Protein AF-A0ABD3MQJ1-F1 (afdb_monomer)

Mean predicted aligned error: 20.51 Å

Radius of gyration: 54.31 Å; Cα contacts (8 Å, |Δi|>4): 111; chains: 1; bounding box: 108×86×147 Å

InterPro domains:
  IPR007258 Vps52 [PTHR14190] (103-342)
  IPR048319 Vps52, coiled-coil domain [PF04129] (156-337)

Solvent-accessible surface area (backbone atoms only — not comparable to full-atom values): 21765 Å² total; per-residue (Å²): 135,89,81,82,90,78,86,91,86,87,82,88,83,86,84,78,92,78,86,84,78,92,82,86,85,88,86,85,88,85,90,80,90,82,91,82,91,79,91,87,82,93,78,85,82,83,79,87,80,79,88,77,85,79,74,80,79,89,77,88,74,92,76,80,94,73,78,90,80,80,83,78,83,76,80,84,76,85,85,76,88,78,76,82,74,80,80,80,78,84,80,57,75,66,62,51,53,52,50,50,53,52,52,50,53,57,61,64,63,39,70,72,52,52,55,37,56,72,67,71,76,59,55,67,68,61,50,52,53,47,52,54,48,50,49,56,46,50,51,52,49,51,52,49,50,51,62,66,46,45,61,62,57,47,52,52,46,55,53,49,52,52,51,50,53,52,52,50,54,52,49,53,52,50,52,48,51,50,51,50,53,51,49,52,53,48,51,51,49,51,50,51,53,50,52,50,52,51,50,53,52,49,50,55,50,48,55,51,48,51,20,50,47,58,44,47,65,50,67,57,77,55,69,66,52,54,44,38,58,75,72,48,69,96,46,73,68,39,54,53,45,50,51,55,49,49,54,34,47,53,54,45,65,38,48,79,84,67,79,77,58,93,78,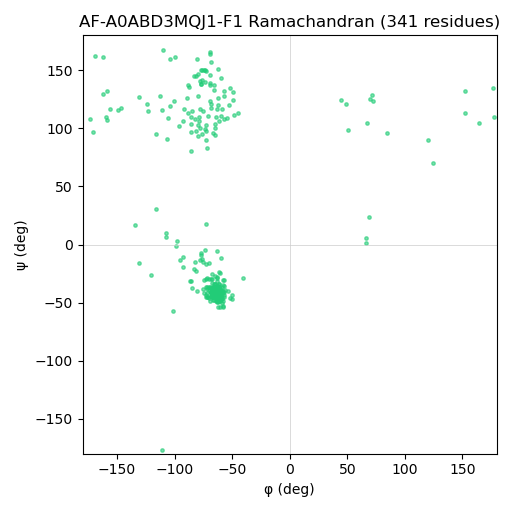70,88,56,86,84,70,62,51,51,72,82,52,47,42,45,79,38,72,69,32,52,55,41,49,59,54,50,51,53,51,49,54,46,39,48,54,50,53,51,53,49,54,53,51,53,55,54,51,71,71,42,86,93,57,68,61,70,59,49,46,57,70,62,46,64,70,43,48,66,58,54,57,47,46,71,74,68,52,84,131

Structure (mmCIF, N/CA/C/O backbone):
data_AF-A0ABD3MQJ1-F1
#
_entry.id   AF-A0ABD3MQJ1-F1
#
loop_
_atom_site.group_PDB
_atom_site.id
_atom_site.type_symbol
_atom_site.label_atom_id
_atom_site.label_alt_id
_atom_site.label_comp_id
_atom_site.label_asym_id
_atom_site.label_entity_id
_atom_site.label_seq_id
_atom_site.pdbx_PDB_ins_code
_atom_site.Cartn_x
_atom_site.Cartn_y
_atom_site.Cartn_z
_atom_site.occupancy
_atom_site.B_iso_or_equiv
_atom_site.auth_seq_id
_atom_site.auth_comp_id
_atom_site.auth_asym_id
_atom_site.auth_atom_id
_atom_site.pdbx_PDB_model_num
ATOM 1 N N . MET A 1 1 ? 41.905 42.730 24.636 1.00 34.00 1 MET A N 1
ATOM 2 C CA . MET A 1 1 ? 42.369 41.335 24.819 1.00 34.00 1 MET A CA 1
ATOM 3 C C . MET A 1 1 ? 41.108 40.474 24.871 1.00 34.00 1 MET A C 1
ATOM 5 O O . MET A 1 1 ? 40.375 40.620 25.832 1.00 34.00 1 MET A O 1
ATOM 9 N N . VAL A 1 2 ? 40.618 39.956 23.732 1.00 31.55 2 VAL A N 1
ATOM 10 C CA . VAL A 1 2 ? 40.968 38.640 23.121 1.00 31.55 2 VAL A CA 1
ATOM 11 C C . VAL A 1 2 ? 40.348 37.505 23.973 1.00 31.55 2 VAL A C 1
ATOM 13 O O . VAL A 1 2 ? 40.637 37.468 25.156 1.00 31.55 2 VAL A O 1
ATOM 16 N N . ASN A 1 3 ? 39.508 36.568 23.510 1.00 28.14 3 ASN A N 1
ATOM 17 C CA . ASN A 1 3 ? 39.112 36.156 22.161 1.00 28.14 3 ASN A CA 1
ATOM 18 C C . ASN A 1 3 ? 37.804 35.336 22.172 1.00 28.14 3 ASN A C 1
ATOM 20 O O . ASN A 1 3 ? 37.451 34.733 23.185 1.00 28.14 3 ASN A O 1
ATOM 24 N N . LEU A 1 4 ? 37.178 35.262 20.995 1.00 30.22 4 LEU A N 1
ATOM 25 C CA . LEU A 1 4 ? 36.272 34.200 20.556 1.00 30.22 4 LEU A CA 1
ATOM 26 C C . LEU A 1 4 ? 37.029 32.870 20.308 1.00 30.22 4 LEU A C 1
ATOM 28 O O . LEU A 1 4 ? 38.234 32.876 20.078 1.00 30.22 4 LEU A O 1
ATOM 32 N N . GLU A 1 5 ? 36.252 31.780 20.239 1.00 29.89 5 GLU A N 1
ATOM 33 C CA . GLU A 1 5 ? 36.506 30.506 19.532 1.00 29.89 5 GLU A CA 1
ATOM 34 C C . GLU A 1 5 ? 37.590 29.526 20.016 1.00 29.89 5 GLU A C 1
ATOM 36 O O . GLU A 1 5 ? 38.779 29.825 20.061 1.00 29.89 5 GLU A O 1
ATOM 41 N N . SER A 1 6 ? 37.157 28.276 20.252 1.00 31.89 6 SER A N 1
ATOM 42 C CA . SER A 1 6 ? 37.665 27.005 19.669 1.00 31.89 6 SER A CA 1
ATOM 43 C C . SER A 1 6 ? 37.119 25.845 20.529 1.00 31.89 6 SER A C 1
ATOM 45 O O . SER A 1 6 ? 37.445 25.719 21.702 1.00 31.89 6 SER A O 1
ATOM 47 N N . VAL A 1 7 ? 36.114 25.055 20.122 1.00 33.62 7 VAL A N 1
ATOM 48 C CA . VAL A 1 7 ? 36.054 24.109 18.987 1.00 33.62 7 VAL A CA 1
ATOM 49 C C . VAL A 1 7 ? 37.324 23.251 18.910 1.00 33.62 7 VAL A C 1
ATOM 51 O O . VAL A 1 7 ? 38.421 23.777 18.812 1.00 33.62 7 VAL A O 1
ATOM 54 N N . PHE A 1 8 ? 37.138 21.924 18.916 1.00 31.08 8 PHE A N 1
ATOM 55 C CA . PHE A 1 8 ? 38.132 20.835 18.904 1.00 31.08 8 PHE A CA 1
ATOM 56 C C . PHE A 1 8 ? 38.732 20.407 20.252 1.00 31.08 8 PHE A C 1
ATOM 58 O O . PHE A 1 8 ? 39.789 20.867 20.664 1.00 31.08 8 PHE A O 1
ATOM 65 N N . ARG A 1 9 ? 38.142 19.357 20.843 1.00 33.19 9 ARG A N 1
ATOM 66 C CA . ARG A 1 9 ? 38.825 18.080 21.157 1.00 33.19 9 ARG A CA 1
ATOM 67 C C . ARG A 1 9 ? 37.854 17.140 21.876 1.00 33.19 9 ARG A C 1
ATOM 69 O O . ARG A 1 9 ? 37.576 17.334 23.051 1.00 33.19 9 ARG A O 1
ATOM 76 N N . ARG A 1 10 ? 37.429 16.067 21.204 1.00 30.19 10 ARG A N 1
ATOM 77 C CA . ARG A 1 10 ? 37.566 14.684 21.707 1.00 30.19 10 ARG A CA 1
ATOM 78 C C . ARG A 1 10 ? 37.122 13.695 20.631 1.00 30.19 10 ARG A C 1
ATOM 80 O O . ARG A 1 10 ? 35.960 13.574 20.271 1.00 30.19 10 ARG A O 1
ATOM 87 N N . LYS A 1 11 ? 38.139 13.036 20.090 1.00 32.16 11 LYS A N 1
ATOM 88 C CA . LYS A 1 11 ? 38.110 11.939 19.132 1.00 32.16 11 LYS A CA 1
ATOM 89 C C . LYS A 1 11 ? 37.990 10.641 19.945 1.00 32.16 11 LYS A C 1
ATOM 91 O O . LYS A 1 11 ? 38.736 10.506 20.906 1.00 32.16 11 LYS A O 1
ATOM 96 N N . LYS A 1 12 ? 37.102 9.738 19.504 1.00 36.78 12 LYS A N 1
ATOM 97 C CA . LYS A 1 12 ? 37.062 8.269 19.703 1.00 36.78 12 LYS A CA 1
ATOM 98 C C . LYS A 1 12 ? 37.243 7.708 21.125 1.00 36.78 12 LYS A C 1
ATOM 100 O O . LYS A 1 12 ? 38.338 7.788 21.651 1.00 36.78 12 LYS A O 1
ATOM 105 N N . ILE A 1 13 ? 36.241 6.960 21.603 1.00 31.25 13 ILE A N 1
ATOM 106 C CA . ILE A 1 13 ? 36.356 5.595 22.170 1.00 31.25 13 ILE A CA 1
ATOM 107 C C . ILE A 1 13 ? 34.965 4.935 22.020 1.00 31.25 13 ILE A C 1
ATOM 109 O O . ILE A 1 13 ? 33.992 5.424 22.585 1.00 31.25 13 ILE A O 1
ATOM 113 N N . LEU A 1 14 ? 34.866 3.858 21.229 1.00 37.97 14 LEU A N 1
ATOM 114 C CA . LEU A 1 14 ? 33.766 2.884 21.318 1.00 37.97 14 LEU A CA 1
ATOM 115 C C . LEU A 1 14 ? 34.068 1.909 22.471 1.00 37.97 14 LEU A C 1
ATOM 117 O O . LEU A 1 14 ? 35.226 1.504 22.592 1.00 37.97 14 LEU A O 1
ATOM 121 N N . PRO A 1 15 ? 33.057 1.433 23.217 1.00 42.09 15 PRO A N 1
ATOM 122 C CA . PRO A 1 15 ? 33.123 0.164 23.933 1.00 42.09 15 PRO A CA 1
ATOM 123 C C . PRO A 1 15 ? 32.200 -0.911 23.309 1.00 42.09 15 PRO A C 1
ATOM 125 O O . PRO A 1 15 ? 31.415 -0.608 22.408 1.00 42.09 15 PRO A O 1
ATOM 128 N N . PRO A 1 16 ? 32.369 -2.186 23.708 1.00 39.09 16 PRO A N 1
ATOM 129 C CA . PRO A 1 16 ? 32.319 -3.322 22.794 1.00 39.09 16 PRO A CA 1
ATOM 130 C C . PRO A 1 16 ? 30.983 -4.074 22.790 1.00 39.09 16 PRO A C 1
ATOM 132 O O . PRO A 1 16 ? 30.200 -4.011 23.733 1.00 39.09 16 PRO A O 1
ATOM 135 N N . CYS A 1 17 ? 30.779 -4.837 21.712 1.00 31.06 17 CYS A N 1
ATOM 136 C CA . CYS A 1 17 ? 29.729 -5.842 21.576 1.00 31.06 17 CYS A CA 1
ATOM 137 C C . CYS A 1 17 ? 29.769 -6.827 22.750 1.00 31.06 17 CYS A C 1
ATOM 139 O O . CYS A 1 17 ? 30.763 -7.529 22.941 1.00 31.06 17 CYS A O 1
ATOM 141 N N . THR A 1 18 ? 28.675 -6.907 23.501 1.00 35.31 18 THR A N 1
ATOM 142 C CA . THR A 1 18 ? 28.435 -7.983 24.456 1.00 35.31 18 THR A CA 1
ATOM 143 C C . THR A 1 18 ? 27.718 -9.137 23.763 1.00 35.31 18 THR A C 1
ATOM 145 O O . THR A 1 18 ? 26.683 -8.989 23.118 1.00 35.31 18 THR A O 1
ATOM 148 N N . SER A 1 19 ? 28.340 -10.301 23.903 1.00 33.38 19 SER A N 1
ATOM 149 C CA . SER A 1 19 ? 27.843 -11.636 23.604 1.00 33.38 19 SER A CA 1
ATOM 150 C C . SER A 1 19 ? 26.463 -11.888 24.209 1.00 33.38 19 SER A C 1
ATOM 152 O O . SER A 1 19 ? 26.280 -11.685 25.412 1.00 33.38 19 SER A O 1
ATOM 154 N N . TRP A 1 20 ? 25.530 -12.409 23.412 1.00 27.31 20 TRP A N 1
ATOM 155 C CA . TRP A 1 20 ? 24.313 -13.026 23.930 1.00 27.31 20 TRP A CA 1
ATOM 156 C C . TRP A 1 20 ? 24.431 -14.544 23.927 1.00 27.31 20 TRP A C 1
ATOM 158 O O . TRP A 1 20 ? 24.740 -15.187 22.925 1.00 27.31 20 TRP A O 1
ATOM 168 N N . SER A 1 21 ? 24.240 -15.062 25.131 1.00 31.50 21 SER A N 1
ATOM 169 C CA . SER A 1 21 ? 24.381 -16.436 25.564 1.00 31.50 21 SER A CA 1
ATOM 170 C C . SER A 1 21 ? 23.202 -17.286 25.104 1.00 31.50 21 SER A C 1
ATOM 172 O O . SER A 1 21 ? 22.048 -16.869 25.154 1.00 31.50 21 SER A O 1
ATOM 174 N N . VAL A 1 22 ? 23.517 -18.516 24.713 1.00 34.81 22 VAL A N 1
ATOM 175 C CA . VAL A 1 22 ? 22.576 -19.596 24.416 1.00 34.81 22 VAL A CA 1
ATOM 176 C C . VAL A 1 22 ? 21.791 -19.963 25.680 1.00 34.81 22 VAL A C 1
ATOM 178 O O . VAL A 1 22 ? 22.371 -20.440 26.654 1.00 34.81 22 VAL A O 1
ATOM 181 N N . GLY A 1 23 ? 20.472 -19.766 25.648 1.00 29.73 23 GLY A N 1
ATOM 182 C CA . GLY A 1 23 ? 19.516 -20.258 26.639 1.00 29.73 23 GLY A CA 1
ATOM 183 C C . GLY A 1 23 ? 18.641 -21.342 26.018 1.00 29.73 23 GLY A C 1
ATOM 184 O O . GLY A 1 23 ? 17.912 -21.094 25.065 1.00 29.73 23 GLY A O 1
ATOM 185 N N . ARG A 1 24 ? 18.770 -22.559 26.541 1.00 30.45 24 ARG A N 1
ATOM 186 C CA . ARG A 1 24 ? 18.119 -23.795 26.107 1.00 30.45 24 ARG A CA 1
ATOM 187 C C . ARG A 1 24 ? 17.001 -24.116 27.100 1.00 30.45 24 ARG A C 1
ATOM 189 O O . ARG A 1 24 ? 17.339 -24.394 28.242 1.00 30.45 24 ARG A O 1
ATOM 196 N N . THR A 1 25 ? 15.741 -24.173 26.668 1.00 32.22 25 THR A N 1
ATOM 197 C CA . THR A 1 25 ? 14.674 -24.959 27.320 1.00 32.22 25 THR A CA 1
ATOM 198 C C . THR A 1 25 ? 13.547 -25.216 26.322 1.00 32.22 25 THR A C 1
ATOM 200 O O . THR A 1 25 ? 12.802 -24.296 26.014 1.00 32.22 25 THR A O 1
ATOM 203 N N . ASP A 1 26 ? 13.401 -26.462 25.877 1.00 29.22 26 ASP A N 1
ATOM 204 C CA . ASP A 1 26 ? 12.114 -27.005 25.449 1.00 29.22 26 ASP A CA 1
ATOM 205 C C . ASP A 1 26 ? 11.930 -28.348 26.143 1.00 29.22 26 ASP A C 1
ATOM 207 O O . ASP A 1 26 ? 12.789 -29.231 26.102 1.00 29.22 26 ASP A O 1
ATOM 211 N N . GLY A 1 27 ? 10.790 -28.476 26.800 1.00 28.83 27 GLY A N 1
ATOM 212 C CA . GLY A 1 27 ? 10.269 -29.723 27.306 1.00 28.83 27 GLY A CA 1
ATOM 213 C C . GLY A 1 27 ? 8.780 -29.532 27.490 1.00 28.83 27 GLY A C 1
ATOM 214 O O . GLY A 1 27 ? 8.390 -28.819 28.399 1.00 28.83 27 GLY A O 1
ATOM 215 N N . TYR A 1 28 ? 7.968 -30.141 26.629 1.00 29.05 28 TYR A N 1
ATOM 216 C CA . TYR A 1 28 ? 6.796 -30.890 27.068 1.00 29.05 28 TYR A CA 1
ATOM 217 C C . TYR A 1 28 ? 6.305 -31.823 25.957 1.00 29.05 28 TYR A C 1
ATOM 219 O O . TYR A 1 28 ? 6.142 -31.466 24.795 1.00 29.05 28 TYR A O 1
ATOM 227 N N . SER A 1 29 ? 6.128 -33.063 26.386 1.00 30.20 29 SER A N 1
ATOM 228 C CA . SER A 1 29 ? 5.651 -34.251 25.699 1.00 30.20 29 SER A CA 1
ATOM 229 C C . SER A 1 29 ? 4.143 -34.235 25.435 1.00 30.20 29 SER A C 1
ATOM 231 O O . SER A 1 29 ? 3.380 -33.783 26.287 1.00 30.20 29 SER A O 1
ATOM 233 N N . GLY A 1 30 ? 3.706 -34.887 24.353 1.00 29.45 30 GLY A N 1
ATOM 234 C CA . GLY A 1 30 ? 2.306 -35.277 24.155 1.00 29.45 30 GLY A CA 1
ATOM 235 C C . GLY A 1 30 ? 2.114 -36.198 22.949 1.00 29.45 30 GLY A C 1
ATOM 236 O O . GLY A 1 30 ? 2.042 -35.740 21.817 1.00 29.45 30 GLY A O 1
ATOM 237 N N . GLN A 1 31 ? 2.067 -37.506 23.210 1.00 29.52 31 GLN A N 1
ATOM 238 C CA . GLN A 1 31 ? 1.887 -38.609 22.256 1.00 29.52 31 GLN A CA 1
ATOM 239 C C . GLN A 1 31 ? 0.448 -38.741 21.723 1.00 29.52 31 GLN A C 1
ATOM 241 O O . GLN A 1 31 ? -0.491 -38.557 22.495 1.00 29.52 31 GLN A O 1
ATOM 246 N N . LYS A 1 32 ? 0.315 -39.249 20.479 1.00 30.28 32 LYS A N 1
ATOM 247 C CA . LYS A 1 32 ? -0.451 -40.454 20.024 1.00 30.28 32 LYS A CA 1
ATOM 248 C C . LYS A 1 32 ? -0.891 -40.282 18.549 1.00 30.28 32 LYS A C 1
ATOM 250 O O . LYS A 1 32 ? -1.543 -39.303 18.229 1.00 30.28 32 LYS A O 1
ATOM 255 N N . SER A 1 33 ? -0.361 -41.093 17.613 1.00 28.91 33 SER A N 1
ATOM 256 C CA . SER A 1 33 ? -0.921 -42.381 17.106 1.00 28.91 33 SER A CA 1
ATOM 257 C C . SER A 1 33 ? -2.168 -42.165 16.224 1.00 28.91 33 SER A C 1
ATOM 259 O O . SER A 1 33 ? -3.101 -41.538 16.695 1.00 28.91 33 SER A O 1
ATOM 261 N N . ASN A 1 34 ? -2.349 -42.677 15.001 1.00 30.36 34 ASN A N 1
ATOM 262 C CA . ASN A 1 34 ? -1.629 -43.628 14.146 1.00 30.36 34 ASN A CA 1
ATOM 263 C C . ASN A 1 34 ? -2.245 -43.576 12.717 1.00 30.36 34 ASN A C 1
ATOM 265 O O . ASN A 1 34 ? -3.398 -43.187 12.566 1.00 30.36 34 ASN A O 1
ATOM 269 N N . ASP A 1 35 ? -1.499 -44.095 11.733 1.00 29.64 35 ASP A N 1
ATOM 270 C CA . ASP A 1 35 ? -1.948 -44.805 10.513 1.00 29.64 35 ASP A CA 1
ATOM 271 C C . ASP A 1 35 ? -2.737 -44.088 9.387 1.00 29.64 35 ASP A C 1
ATOM 273 O O . ASP A 1 35 ? -3.961 -44.018 9.406 1.00 29.64 35 ASP A O 1
ATOM 277 N N . ARG A 1 36 ? -2.062 -43.792 8.260 1.00 32.25 36 ARG A N 1
ATOM 278 C CA . ARG A 1 36 ? -2.104 -44.615 7.020 1.00 32.25 36 ARG A CA 1
ATOM 279 C C . ARG A 1 36 ? -1.296 -43.987 5.875 1.00 32.25 36 ARG A C 1
ATOM 281 O O . ARG A 1 36 ? -1.397 -42.805 5.581 1.00 32.25 36 ARG A O 1
ATOM 288 N N . LYS A 1 37 ? -0.517 -44.844 5.209 1.00 32.44 37 LYS A N 1
ATOM 289 C CA . LYS A 1 37 ? 0.264 -44.594 3.988 1.00 32.44 37 LYS A CA 1
ATOM 290 C C . LYS A 1 37 ? -0.643 -44.399 2.767 1.00 32.44 37 LYS A C 1
ATOM 292 O O . LYS A 1 37 ? -1.489 -45.259 2.553 1.00 32.44 37 LYS A O 1
ATOM 297 N N . THR A 1 38 ? -0.317 -43.433 1.904 1.00 36.97 38 THR A N 1
ATOM 298 C CA . THR A 1 38 ? -0.247 -43.600 0.434 1.00 36.97 38 THR A CA 1
ATOM 299 C C . THR A 1 38 ? 0.638 -42.510 -0.182 1.00 36.97 38 THR A C 1
ATOM 301 O O . THR A 1 38 ? 0.508 -41.337 0.147 1.00 36.97 38 THR A O 1
ATOM 304 N N . ASN A 1 39 ? 1.557 -42.946 -1.047 1.00 32.41 39 ASN A N 1
ATOM 305 C CA . ASN A 1 39 ? 2.530 -42.168 -1.818 1.00 32.41 39 ASN A CA 1
ATOM 306 C C . ASN A 1 39 ? 1.893 -41.177 -2.806 1.00 32.41 39 ASN A C 1
ATOM 308 O O . ASN A 1 39 ? 0.867 -41.514 -3.389 1.00 32.41 39 ASN A O 1
ATOM 312 N N . LEU A 1 40 ? 2.603 -40.074 -3.090 1.00 33.03 40 LEU A N 1
ATOM 313 C CA . LEU A 1 40 ? 3.053 -39.592 -4.420 1.00 33.03 40 LEU A CA 1
ATOM 314 C C . LEU A 1 40 ? 3.194 -38.059 -4.420 1.00 33.03 40 LEU A C 1
ATOM 316 O O . LEU A 1 40 ? 2.271 -37.359 -4.024 1.00 33.03 40 LEU A O 1
ATOM 320 N N . GLY A 1 41 ? 4.326 -37.555 -4.924 1.00 31.81 41 GLY A N 1
ATOM 321 C CA . GLY A 1 41 ? 4.494 -36.145 -5.299 1.00 31.81 41 GLY A CA 1
ATOM 322 C C . GLY A 1 41 ? 5.604 -35.421 -4.546 1.00 31.81 41 GLY A C 1
ATOM 323 O O . GLY A 1 41 ? 5.381 -34.832 -3.495 1.00 31.81 41 GLY A O 1
ATOM 324 N N . SER A 1 42 ? 6.811 -35.472 -5.101 1.00 36.78 42 SER A N 1
ATOM 325 C CA . SER A 1 42 ? 7.932 -34.620 -4.726 1.00 36.78 42 SER A CA 1
ATOM 326 C C . SER A 1 42 ? 7.665 -33.173 -5.145 1.00 36.78 42 SER A C 1
ATOM 328 O O . SER A 1 42 ? 7.633 -32.896 -6.340 1.00 36.78 42 SER A O 1
ATOM 330 N N . GLU A 1 43 ? 7.578 -32.244 -4.198 1.00 33.41 43 GLU A N 1
ATOM 331 C CA . GLU A 1 43 ? 7.874 -30.841 -4.488 1.00 33.41 43 GLU A CA 1
ATOM 332 C C . GLU A 1 43 ? 8.430 -30.168 -3.232 1.00 33.41 43 GLU A C 1
ATOM 334 O O . GLU A 1 43 ? 7.805 -30.137 -2.172 1.00 33.41 43 GLU A O 1
ATOM 339 N N . ALA A 1 44 ? 9.688 -29.743 -3.329 1.00 43.28 44 ALA A N 1
ATOM 340 C CA . ALA A 1 44 ? 10.444 -29.141 -2.245 1.00 43.28 44 ALA A CA 1
ATOM 341 C C . ALA A 1 44 ? 10.010 -27.676 -2.034 1.00 43.28 44 ALA A C 1
ATOM 343 O O . ALA A 1 44 ? 9.863 -26.947 -3.015 1.00 43.28 44 ALA A O 1
ATOM 344 N N . PRO A 1 45 ? 9.851 -27.203 -0.784 1.00 50.28 45 PRO A N 1
ATOM 345 C CA . PRO A 1 45 ? 9.553 -25.801 -0.510 1.00 50.28 45 PRO A CA 1
ATOM 346 C C . PRO A 1 45 ? 10.822 -24.931 -0.634 1.00 50.28 45 PRO A C 1
ATOM 348 O O . PRO A 1 45 ? 11.896 -25.352 -0.191 1.00 50.28 45 PRO A O 1
ATOM 351 N N . PRO A 1 46 ? 10.743 -23.713 -1.203 1.00 51.03 46 PRO A N 1
ATOM 352 C CA . PRO A 1 46 ? 11.898 -22.829 -1.317 1.00 51.03 46 PRO A CA 1
ATOM 353 C C . PRO A 1 46 ? 12.286 -22.220 0.047 1.00 51.03 46 PRO A C 1
ATOM 355 O O . PRO A 1 46 ? 11.420 -21.994 0.897 1.00 51.03 46 PRO A O 1
ATOM 358 N N . PRO A 1 47 ? 13.581 -21.935 0.277 1.00 45.22 47 PRO A N 1
ATOM 359 C CA . PRO A 1 47 ? 14.078 -21.487 1.571 1.00 45.22 47 PRO A CA 1
ATOM 360 C C . PRO A 1 47 ? 13.748 -20.020 1.877 1.00 45.22 47 PRO A C 1
ATOM 362 O O . PRO A 1 47 ? 13.682 -19.160 0.996 1.00 45.22 47 PRO A O 1
ATOM 365 N N . ALA A 1 48 ? 13.611 -19.760 3.178 1.00 37.44 48 ALA A N 1
ATOM 366 C CA . ALA A 1 48 ? 13.448 -18.456 3.802 1.00 37.44 48 ALA A CA 1
ATOM 367 C C . ALA A 1 48 ? 14.497 -17.440 3.315 1.00 37.44 48 ALA A C 1
ATOM 369 O O . ALA A 1 48 ? 15.703 -17.658 3.441 1.00 37.44 48 ALA A O 1
ATOM 370 N N . ARG A 1 49 ? 14.031 -16.301 2.787 1.00 32.91 49 ARG A N 1
ATOM 371 C CA . ARG A 1 49 ? 14.879 -15.136 2.518 1.00 32.91 49 ARG A CA 1
ATOM 372 C C . ARG A 1 49 ? 15.007 -14.308 3.789 1.00 32.91 49 ARG A C 1
ATOM 374 O O . ARG A 1 49 ? 14.038 -13.744 4.278 1.00 32.91 49 ARG A O 1
ATOM 381 N N . SER A 1 50 ? 16.232 -14.252 4.288 1.00 35.72 50 SER A N 1
ATOM 382 C CA . SER A 1 50 ? 16.715 -13.291 5.267 1.00 35.72 50 SER A CA 1
ATOM 383 C C . SER A 1 50 ? 16.517 -11.855 4.775 1.00 35.72 50 SER A C 1
ATOM 385 O O . SER A 1 50 ? 16.978 -11.496 3.688 1.00 35.72 50 SER A O 1
ATOM 387 N N . ASP A 1 51 ? 15.881 -11.044 5.615 1.00 35.22 51 ASP A N 1
ATOM 388 C CA . ASP A 1 51 ? 15.780 -9.594 5.501 1.00 35.22 51 ASP A CA 1
ATOM 389 C C . ASP A 1 51 ? 17.167 -8.936 5.444 1.00 35.22 51 ASP A C 1
ATOM 391 O O . ASP A 1 51 ? 17.869 -8.819 6.448 1.00 35.22 51 ASP A O 1
ATOM 395 N N . LEU A 1 52 ? 17.541 -8.433 4.269 1.00 35.22 52 LEU A N 1
ATOM 396 C CA . LEU A 1 52 ? 18.587 -7.425 4.112 1.00 35.22 52 LEU A CA 1
ATOM 397 C C . LEU A 1 52 ? 17.906 -6.098 3.775 1.00 35.22 52 LEU A C 1
ATOM 399 O O . LEU A 1 52 ? 17.668 -5.762 2.617 1.00 35.22 52 LEU A O 1
ATOM 403 N N . ARG A 1 53 ? 17.583 -5.332 4.823 1.00 36.09 53 ARG A N 1
ATOM 404 C CA . ARG A 1 53 ? 17.278 -3.902 4.706 1.00 36.09 53 ARG A CA 1
ATOM 405 C C . ARG A 1 53 ? 18.546 -3.183 4.252 1.00 36.09 53 ARG A C 1
ATOM 407 O O . ARG A 1 53 ? 19.416 -2.882 5.064 1.00 36.09 53 ARG A O 1
ATOM 414 N N . CYS A 1 54 ? 18.646 -2.868 2.968 1.00 32.44 54 CYS A N 1
ATOM 415 C CA . CYS A 1 54 ? 19.572 -1.845 2.500 1.00 32.44 54 CYS A CA 1
ATOM 416 C C . CYS A 1 54 ? 18.890 -0.476 2.613 1.00 32.44 54 CYS A C 1
ATOM 418 O O . CYS A 1 54 ? 18.135 -0.066 1.735 1.00 32.44 54 CYS A O 1
ATOM 420 N N . CYS A 1 55 ? 19.167 0.242 3.702 1.00 35.84 55 CYS A N 1
ATOM 421 C CA . CYS A 1 55 ? 19.020 1.696 3.731 1.00 35.84 55 CYS A CA 1
ATOM 422 C C . CYS A 1 55 ? 20.048 2.318 2.768 1.00 35.84 55 CYS A C 1
ATOM 424 O O . CYS A 1 55 ? 21.226 1.963 2.863 1.00 35.84 55 CYS A O 1
ATOM 426 N N . PRO A 1 56 ? 19.688 3.267 1.887 1.00 38.84 56 PRO A N 1
ATOM 427 C CA . PRO A 1 56 ? 20.695 4.068 1.205 1.00 38.84 56 PRO A CA 1
ATOM 428 C C . PRO A 1 56 ? 21.309 5.086 2.189 1.00 38.84 56 PRO A C 1
ATOM 430 O O . PRO A 1 56 ? 20.583 5.669 3.003 1.00 38.84 56 PRO A O 1
ATOM 433 N N . PRO A 1 57 ? 22.631 5.337 2.147 1.00 36.94 57 PRO A N 1
ATOM 434 C CA . PRO A 1 57 ? 23.238 6.394 2.943 1.00 36.94 57 PRO A CA 1
ATOM 435 C C . PRO A 1 57 ? 22.804 7.770 2.422 1.00 36.94 57 PRO A C 1
ATOM 437 O O . PRO A 1 57 ? 22.804 8.031 1.219 1.00 36.94 57 PRO A O 1
ATOM 440 N N . LYS A 1 58 ? 22.476 8.680 3.346 1.00 35.44 58 LYS A N 1
ATOM 441 C CA . LYS A 1 58 ? 22.344 10.114 3.063 1.00 35.44 58 LYS A CA 1
ATOM 442 C C . LYS A 1 58 ? 23.717 10.656 2.669 1.00 35.44 58 LYS A C 1
ATOM 444 O O . LYS A 1 58 ? 24.569 10.866 3.529 1.00 35.44 58 LYS A O 1
ATOM 449 N N . VAL A 1 59 ? 23.922 10.891 1.378 1.00 32.44 59 VAL A N 1
ATOM 450 C CA . VAL A 1 59 ? 25.036 11.696 0.880 1.00 32.44 59 VAL A CA 1
ATOM 451 C C . VAL A 1 59 ? 24.513 13.113 0.672 1.00 32.44 59 VAL A C 1
ATOM 453 O O . VAL A 1 59 ? 23.806 13.404 -0.287 1.00 32.44 59 VAL A O 1
ATOM 456 N N . THR A 1 60 ? 24.840 13.995 1.612 1.00 33.22 60 THR A N 1
ATOM 457 C CA . THR A 1 60 ? 24.685 15.439 1.442 1.00 33.22 60 THR A CA 1
ATOM 458 C C . THR A 1 60 ? 25.889 15.934 0.649 1.00 33.22 60 THR A C 1
ATOM 460 O O . THR A 1 60 ? 26.955 16.155 1.219 1.00 33.22 60 THR A O 1
ATOM 463 N N . THR A 1 61 ? 25.747 16.097 -0.665 1.00 33.34 61 THR A N 1
ATOM 464 C CA . THR A 1 61 ? 26.717 16.854 -1.466 1.00 33.34 61 THR A CA 1
ATOM 465 C C . THR A 1 61 ? 26.089 18.194 -1.813 1.00 33.34 61 THR A C 1
ATOM 467 O O . THR A 1 61 ? 25.143 18.271 -2.591 1.00 33.34 61 THR A O 1
ATOM 470 N N . GLN A 1 62 ? 26.602 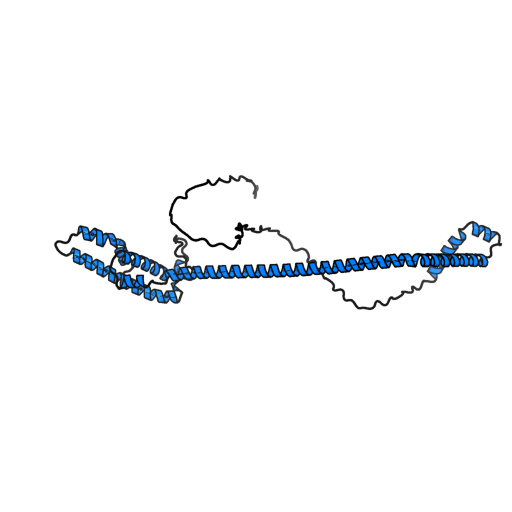19.256 -1.191 1.00 32.44 62 GLN A N 1
ATOM 471 C CA . GLN A 1 62 ? 26.368 20.621 -1.643 1.00 32.44 62 GLN A CA 1
ATOM 472 C C . GLN A 1 62 ? 26.966 20.768 -3.046 1.00 32.44 62 GLN A C 1
ATOM 474 O O . GLN A 1 62 ? 28.169 20.583 -3.219 1.00 32.44 62 GLN A O 1
ATOM 479 N N . PHE A 1 63 ? 26.136 21.107 -4.029 1.00 27.20 63 PHE A N 1
ATOM 480 C CA . PHE A 1 63 ? 26.585 21.564 -5.339 1.00 27.20 63 PHE A CA 1
ATOM 481 C C . PHE A 1 63 ? 25.965 22.930 -5.631 1.00 27.20 63 PHE A C 1
ATOM 483 O O . PHE A 1 63 ? 24.749 23.109 -5.618 1.00 27.20 63 PHE A O 1
ATOM 490 N N . SER A 1 64 ? 26.850 23.896 -5.849 1.00 31.75 64 SER A N 1
ATOM 491 C CA . SER A 1 64 ? 26.594 25.224 -6.393 1.00 31.75 64 SER A CA 1
ATOM 492 C C . SER A 1 64 ? 26.188 25.144 -7.876 1.00 31.75 64 SER A C 1
ATOM 494 O O . SER A 1 64 ? 26.508 24.164 -8.555 1.00 31.75 64 SER A O 1
ATOM 496 N N . PRO A 1 65 ? 25.479 26.155 -8.414 1.00 34.53 65 PRO A N 1
ATOM 497 C CA . PRO A 1 65 ? 24.899 26.079 -9.745 1.00 34.53 65 PRO A CA 1
ATOM 498 C C . PRO A 1 65 ? 25.965 26.411 -10.792 1.00 34.53 65 PRO A C 1
ATOM 500 O O . PRO A 1 65 ? 26.365 27.562 -10.953 1.00 34.53 65 PRO A O 1
ATOM 503 N N . GLN A 1 66 ? 26.425 25.406 -11.530 1.00 33.88 66 GLN A N 1
ATOM 504 C CA . GLN A 1 66 ? 27.240 25.596 -12.727 1.00 33.88 66 GLN A CA 1
ATOM 505 C C . GLN A 1 66 ? 26.546 24.919 -13.910 1.00 33.88 66 GLN A C 1
ATOM 507 O O . GLN A 1 66 ? 26.405 23.703 -13.956 1.00 33.88 66 GLN A O 1
ATOM 512 N N . ARG A 1 67 ? 26.135 25.770 -14.856 1.00 31.72 67 ARG A N 1
ATOM 513 C CA . ARG A 1 67 ? 26.026 25.530 -16.302 1.00 31.72 67 ARG A CA 1
ATOM 514 C C . ARG A 1 67 ? 25.261 24.274 -16.740 1.00 31.72 67 ARG A C 1
ATOM 516 O O . ARG A 1 67 ? 25.810 23.189 -16.885 1.00 31.72 67 ARG A O 1
ATOM 523 N N . ALA A 1 68 ? 24.000 24.499 -17.104 1.00 31.27 68 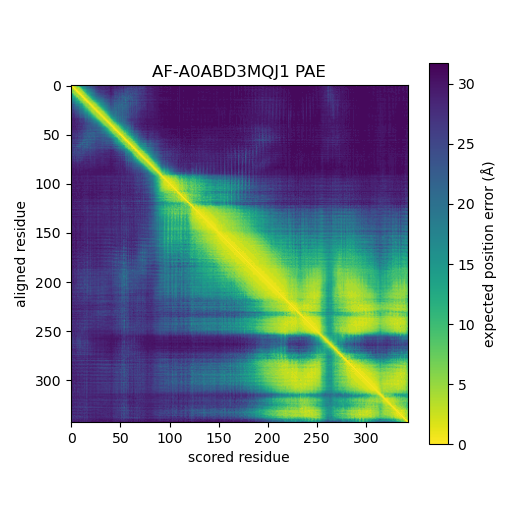ALA A N 1
ATOM 524 C CA . ALA A 1 68 ? 23.224 23.612 -17.958 1.00 31.27 68 ALA A CA 1
ATOM 525 C C . ALA A 1 68 ? 23.972 23.345 -19.279 1.00 31.27 68 ALA A C 1
ATOM 527 O O . ALA A 1 68 ? 24.081 24.224 -20.135 1.00 31.27 68 ALA A O 1
ATOM 528 N N . VAL A 1 69 ? 24.483 22.125 -19.447 1.00 31.73 69 VAL A N 1
ATOM 529 C CA . VAL A 1 69 ? 24.943 21.620 -20.742 1.00 31.73 69 VAL A CA 1
ATOM 530 C C . VAL A 1 69 ? 23.704 21.175 -21.509 1.00 31.73 69 VAL A C 1
ATOM 532 O O . VAL A 1 69 ? 23.097 20.143 -21.233 1.00 31.73 69 VAL A O 1
ATOM 535 N N . ARG A 1 70 ? 23.296 22.018 -22.451 1.00 29.45 70 ARG A N 1
ATOM 536 C CA . ARG A 1 70 ? 22.210 21.767 -23.392 1.00 29.45 70 ARG A CA 1
ATOM 537 C C . ARG A 1 70 ? 22.738 20.811 -24.463 1.00 29.45 70 ARG A C 1
ATOM 539 O O . ARG A 1 70 ? 23.376 21.248 -25.413 1.00 29.45 70 ARG A O 1
ATOM 546 N N . ILE A 1 71 ? 22.509 19.509 -24.297 1.00 31.42 71 ILE A N 1
ATOM 547 C CA . ILE A 1 71 ? 22.734 18.533 -25.370 1.00 31.42 71 ILE A CA 1
ATOM 548 C C . ILE A 1 71 ? 21.520 18.606 -26.296 1.00 31.42 71 ILE A C 1
ATOM 550 O O . ILE A 1 71 ? 20.484 17.993 -26.052 1.00 31.42 71 ILE A O 1
ATOM 554 N N . THR A 1 72 ? 21.627 19.414 -27.345 1.00 30.12 72 THR A N 1
ATOM 555 C CA . THR A 1 72 ? 20.739 19.330 -28.505 1.00 30.12 72 THR A CA 1
ATOM 556 C C . THR A 1 72 ? 21.208 18.177 -29.384 1.00 30.12 72 THR A C 1
ATOM 558 O O . THR A 1 72 ? 22.223 18.288 -30.066 1.00 30.12 72 THR A O 1
ATOM 561 N N . PHE A 1 73 ? 20.461 17.073 -29.364 1.00 29.38 73 PHE A N 1
ATOM 562 C CA . PHE A 1 73 ? 20.509 16.063 -30.416 1.00 29.38 73 PHE A CA 1
ATOM 563 C C . PHE A 1 73 ? 19.856 16.658 -31.663 1.00 29.38 73 PHE A C 1
ATOM 565 O O . PHE A 1 73 ? 18.652 16.919 -31.687 1.00 29.38 73 PHE A O 1
ATOM 572 N N . GLN A 1 74 ? 20.663 16.925 -32.682 1.00 30.64 74 GLN A N 1
ATOM 573 C CA . GLN A 1 74 ? 20.175 17.386 -33.970 1.00 30.64 74 GLN A CA 1
ATOM 574 C C . GLN A 1 74 ? 19.806 16.155 -34.792 1.00 30.64 74 GLN A C 1
ATOM 576 O O . GLN A 1 74 ? 20.665 15.369 -35.184 1.00 30.64 74 GLN A O 1
ATOM 581 N N . ILE A 1 75 ? 18.503 15.971 -35.000 1.00 32.81 75 ILE A N 1
ATOM 582 C CA . ILE A 1 75 ? 17.953 14.976 -35.916 1.00 32.81 75 ILE A CA 1
ATOM 583 C C . ILE A 1 75 ? 18.505 15.285 -37.309 1.00 32.81 75 ILE A C 1
ATOM 585 O O . ILE A 1 75 ? 18.255 16.353 -37.875 1.00 32.81 75 ILE A O 1
ATOM 589 N N . PHE A 1 76 ? 19.278 14.341 -37.837 1.00 32.06 76 PHE A N 1
ATOM 590 C CA . PHE A 1 76 ? 19.760 14.326 -39.207 1.00 32.06 76 PHE A CA 1
ATOM 591 C C . PHE A 1 76 ? 18.553 14.136 -40.132 1.00 32.06 76 PHE A C 1
ATOM 593 O O . PHE A 1 76 ? 18.063 13.028 -40.335 1.00 32.06 76 PHE A O 1
ATOM 600 N N . THR A 1 77 ? 18.028 15.244 -40.651 1.00 36.31 77 THR A N 1
ATOM 601 C CA . THR A 1 77 ? 17.076 15.225 -41.760 1.00 36.31 77 THR A CA 1
ATOM 602 C C . THR A 1 77 ? 17.875 15.192 -43.056 1.00 36.31 77 THR A C 1
ATOM 604 O O . THR A 1 77 ? 18.475 16.173 -43.487 1.00 36.31 77 THR A O 1
ATOM 607 N N . MET A 1 78 ? 17.907 14.001 -43.649 1.00 37.78 78 MET A N 1
ATOM 608 C CA . MET A 1 78 ? 18.219 13.781 -45.055 1.00 37.78 78 MET A CA 1
ATOM 609 C C . MET A 1 78 ? 17.336 14.674 -45.933 1.00 37.78 78 MET A C 1
ATOM 611 O O . MET A 1 78 ? 16.121 14.725 -45.747 1.00 37.78 78 MET A O 1
ATOM 615 N N . GLY A 1 79 ? 17.952 15.325 -46.920 1.00 43.62 79 GLY A N 1
ATOM 616 C CA . GLY A 1 79 ? 17.237 15.913 -48.050 1.00 43.62 79 GLY A CA 1
ATOM 617 C C . GLY A 1 79 ? 17.487 17.399 -48.273 1.00 43.62 79 GLY A C 1
ATOM 618 O O . GLY A 1 79 ? 16.565 18.195 -48.147 1.00 43.62 79 GLY A O 1
ATOM 619 N N . LYS A 1 80 ? 18.698 17.763 -48.710 1.00 35.31 80 LYS A N 1
ATOM 620 C CA . LYS A 1 80 ? 18.893 18.841 -49.691 1.00 35.31 80 LYS A CA 1
ATOM 621 C C . LYS A 1 80 ? 20.091 18.508 -50.575 1.00 35.31 80 LYS A C 1
ATOM 623 O O . LYS A 1 80 ? 21.211 18.360 -50.102 1.00 35.31 80 LYS A O 1
ATOM 628 N N . SER A 1 81 ? 19.785 18.358 -51.858 1.00 36.59 81 SER A N 1
ATOM 629 C CA . SER A 1 81 ? 20.702 18.182 -52.978 1.00 36.59 81 SER A CA 1
ATOM 630 C C . SER A 1 81 ? 21.869 19.167 -52.892 1.00 36.59 81 SER A C 1
ATOM 632 O O . SER A 1 81 ? 21.671 20.375 -53.026 1.00 36.59 81 SER A O 1
ATOM 634 N N . ALA A 1 82 ? 23.077 18.652 -52.665 1.00 32.75 82 ALA A N 1
ATOM 635 C CA . ALA A 1 82 ? 24.307 19.408 -52.823 1.00 32.75 82 ALA A CA 1
ATOM 636 C C . ALA A 1 82 ? 24.621 19.484 -54.319 1.00 32.75 82 ALA A C 1
ATOM 638 O O . ALA A 1 82 ? 25.123 18.537 -54.921 1.00 32.75 82 ALA A O 1
ATOM 639 N N . THR A 1 83 ? 24.296 20.616 -54.931 1.00 36.31 83 THR A N 1
ATOM 640 C CA . THR A 1 83 ? 24.905 21.005 -56.197 1.00 36.31 83 THR A CA 1
ATOM 641 C C . THR A 1 83 ? 26.393 21.206 -55.918 1.00 36.31 83 THR A C 1
ATOM 643 O O . THR A 1 83 ? 26.770 22.135 -55.203 1.00 36.31 83 THR A O 1
ATOM 646 N N . ILE A 1 84 ? 27.235 20.309 -56.430 1.00 35.16 84 ILE A N 1
ATOM 647 C CA . ILE A 1 84 ? 28.688 20.480 -56.456 1.00 35.16 84 ILE A CA 1
ATOM 648 C C . ILE A 1 84 ? 28.962 21.674 -57.374 1.00 35.16 84 ILE A C 1
ATOM 650 O O . ILE A 1 84 ? 28.984 21.556 -58.597 1.00 35.16 84 ILE A O 1
ATOM 654 N N . GLY A 1 85 ? 29.083 22.856 -56.776 1.00 31.88 85 GLY A N 1
ATOM 655 C CA . GLY A 1 85 ? 29.611 24.031 -57.445 1.00 31.88 85 GLY A CA 1
ATOM 656 C C . GLY A 1 85 ? 31.112 23.849 -57.607 1.00 31.88 85 GLY A C 1
ATOM 657 O O . GLY A 1 85 ? 31.861 24.009 -56.648 1.00 31.88 85 GLY A O 1
ATOM 658 N N . TYR A 1 86 ? 31.548 23.509 -58.817 1.00 37.19 86 TYR A N 1
ATOM 659 C CA . TYR A 1 86 ? 32.926 23.730 -59.230 1.00 37.19 86 TYR A CA 1
ATOM 660 C C . TYR A 1 86 ? 33.192 25.239 -59.176 1.00 37.19 86 TYR A C 1
ATOM 662 O O . TYR A 1 86 ? 32.693 25.995 -60.008 1.00 37.19 86 TYR A O 1
ATOM 670 N N . ALA A 1 87 ? 33.948 25.688 -58.176 1.00 34.59 87 ALA A N 1
ATOM 671 C CA . ALA A 1 87 ? 34.533 27.019 -58.181 1.00 34.59 87 ALA A CA 1
ATOM 672 C C . ALA A 1 87 ? 35.676 27.021 -59.204 1.00 34.59 87 ALA A C 1
ATOM 674 O O . ALA A 1 87 ? 36.779 26.558 -58.924 1.00 34.59 87 ALA A O 1
ATOM 675 N N . ALA A 1 88 ? 35.394 27.498 -60.414 1.00 42.62 88 ALA A N 1
ATOM 676 C CA . ALA A 1 88 ? 36.428 27.904 -61.351 1.00 42.62 88 ALA A CA 1
ATOM 677 C C . ALA A 1 88 ? 37.014 29.233 -60.848 1.00 42.62 88 ALA A C 1
ATOM 679 O O . ALA A 1 88 ? 36.401 30.289 -61.003 1.00 42.62 88 ALA A O 1
ATOM 680 N N . SER A 1 89 ? 38.164 29.172 -60.181 1.00 46.44 89 SER A N 1
ATOM 681 C CA . SER A 1 89 ? 38.937 30.358 -59.814 1.00 46.44 89 SER A CA 1
ATOM 682 C C . SER A 1 89 ? 39.513 30.998 -61.078 1.00 46.44 89 SER A C 1
ATOM 684 O O . SER A 1 89 ? 40.271 30.356 -61.800 1.00 46.44 89 SER A O 1
ATOM 686 N N . ALA A 1 90 ? 39.167 32.259 -61.336 1.00 53.59 90 ALA A N 1
ATOM 687 C CA . ALA A 1 90 ? 39.876 33.098 -62.296 1.00 53.59 90 ALA A CA 1
ATOM 688 C C . ALA A 1 90 ? 41.202 33.550 -61.657 1.00 53.59 90 ALA A C 1
ATOM 690 O O . ALA A 1 90 ? 41.185 34.231 -60.632 1.00 53.59 90 ALA A O 1
ATOM 691 N N . LEU A 1 91 ? 42.334 33.118 -62.217 1.00 48.88 91 LEU A N 1
ATOM 692 C CA . LEU A 1 91 ? 43.676 33.562 -61.822 1.00 48.88 91 LEU A CA 1
ATOM 693 C C . LEU A 1 91 ? 43.980 34.936 -62.449 1.00 48.88 91 LEU A C 1
ATOM 695 O O . LEU A 1 91 ? 43.492 35.228 -63.540 1.00 48.88 91 LEU A O 1
ATOM 699 N N . SER A 1 92 ? 44.738 35.793 -61.751 1.00 63.59 92 SER A N 1
ATOM 700 C CA . SER A 1 92 ? 45.122 37.126 -62.242 1.00 63.59 92 SER A CA 1
ATOM 701 C C . SER A 1 92 ? 46.347 37.057 -63.168 1.00 63.59 92 SER A C 1
ATOM 703 O O . SER A 1 92 ? 47.254 36.260 -62.937 1.00 63.59 92 SER A O 1
ATOM 705 N N . GLU A 1 93 ? 46.409 37.915 -64.195 1.00 64.12 93 GLU A N 1
ATOM 706 C CA . GLU A 1 93 ? 47.513 37.951 -65.180 1.00 64.12 93 GLU A CA 1
ATOM 707 C C . GLU A 1 93 ? 48.890 38.248 -64.544 1.00 64.12 93 GLU A C 1
ATOM 709 O O . GLU A 1 93 ? 49.931 37.857 -65.073 1.00 64.12 93 GLU A O 1
ATOM 714 N N . GLN A 1 94 ? 48.913 38.913 -63.384 1.00 63.78 94 GLN A N 1
ATOM 715 C CA . GLN A 1 94 ? 50.142 39.203 -62.634 1.00 63.78 94 GLN A CA 1
ATOM 716 C C . GLN A 1 94 ? 50.685 37.960 -61.914 1.00 63.78 94 GLN A C 1
ATOM 718 O O . GLN A 1 94 ? 51.893 37.726 -61.946 1.00 63.78 94 GLN A O 1
ATOM 723 N N . ASP A 1 95 ? 49.807 37.117 -61.361 1.00 65.56 95 ASP A N 1
ATOM 724 C CA . ASP A 1 95 ? 50.206 35.852 -60.727 1.00 65.56 95 ASP A CA 1
ATOM 725 C C . ASP A 1 95 ? 50.745 34.849 -61.758 1.00 65.56 95 ASP A C 1
ATOM 727 O O . ASP A 1 95 ? 51.643 34.058 -61.463 1.00 65.56 95 ASP A O 1
ATOM 731 N N . GLU A 1 96 ? 50.221 34.876 -62.987 1.00 71.62 96 GLU A N 1
ATOM 732 C CA . GLU A 1 96 ? 50.743 34.055 -64.083 1.00 71.62 96 GLU A CA 1
ATOM 733 C C . GLU A 1 96 ? 52.136 34.516 -64.524 1.00 71.62 96 GLU A C 1
ATOM 735 O O . GLU A 1 96 ? 53.018 33.679 -64.711 1.00 71.62 96 GLU A O 1
ATOM 740 N N . SER A 1 97 ? 52.372 35.830 -64.621 1.00 73.19 97 SER A N 1
ATOM 741 C CA . SER A 1 97 ? 53.681 36.380 -64.997 1.00 73.19 97 SER A CA 1
ATOM 742 C C . SER A 1 97 ? 54.764 36.093 -63.953 1.00 73.19 97 SER A C 1
ATOM 744 O O . SER A 1 97 ? 55.904 35.800 -64.320 1.00 73.19 97 SER A O 1
ATOM 746 N N . GLU A 1 98 ? 54.440 36.163 -62.661 1.00 78.00 98 GLU A N 1
ATOM 747 C CA . GLU A 1 98 ? 55.389 35.830 -61.594 1.00 78.00 98 GLU A CA 1
ATOM 748 C C . GLU A 1 98 ? 55.710 34.327 -61.578 1.00 78.00 98 GLU A C 1
ATOM 750 O O . GLU A 1 98 ? 56.883 33.955 -61.486 1.00 78.00 98 GLU A O 1
ATOM 755 N N . ARG A 1 99 ? 54.711 33.456 -61.781 1.00 75.50 99 ARG A N 1
ATOM 756 C CA . ARG A 1 99 ? 54.918 32.000 -61.909 1.00 75.50 99 ARG A CA 1
ATOM 757 C C . ARG A 1 99 ? 55.748 31.638 -63.139 1.00 75.50 99 ARG A C 1
ATOM 759 O O . ARG A 1 99 ? 56.702 30.880 -63.010 1.00 75.50 99 ARG A O 1
ATOM 766 N N . LEU A 1 100 ? 55.460 32.244 -64.292 1.00 79.94 100 LEU A N 1
ATOM 767 C CA . LEU A 1 100 ? 56.257 32.096 -65.514 1.00 79.94 100 LEU A CA 1
ATOM 768 C C . LEU A 1 100 ? 57.711 32.527 -65.296 1.00 79.94 100 LEU A C 1
ATOM 770 O O . LEU A 1 100 ? 58.626 31.843 -65.743 1.00 79.94 100 LEU A O 1
ATOM 774 N N . SER A 1 101 ? 57.947 33.633 -64.585 1.00 81.00 101 SER A N 1
ATOM 775 C CA . SER A 1 101 ? 59.308 34.099 -64.293 1.00 81.00 101 SER A CA 1
ATOM 776 C C . SER A 1 101 ? 60.086 33.135 -63.387 1.00 81.00 101 SER A C 1
ATOM 778 O O . SER A 1 101 ? 61.280 32.920 -63.600 1.00 81.00 101 SER A O 1
ATOM 780 N N . ALA A 1 102 ? 59.407 32.507 -62.423 1.00 80.25 102 ALA A N 1
ATOM 781 C CA . ALA A 1 102 ? 59.992 31.508 -61.537 1.00 80.25 102 ALA A CA 1
ATOM 782 C C . ALA A 1 102 ? 60.277 30.183 -62.268 1.00 80.25 102 ALA A C 1
ATOM 784 O O . ALA A 1 102 ? 61.362 29.622 -62.110 1.00 80.25 102 ALA A O 1
ATOM 785 N N . ASP A 1 103 ? 59.355 29.729 -63.120 1.00 77.38 103 ASP A N 1
ATOM 786 C CA . ASP A 1 103 ? 59.530 28.527 -63.944 1.00 77.38 103 ASP A CA 1
ATOM 787 C C . ASP A 1 103 ? 60.667 28.708 -64.960 1.00 77.38 103 ASP A C 1
ATOM 789 O O . ASP A 1 103 ? 61.491 27.811 -65.138 1.00 77.38 103 ASP A O 1
ATOM 793 N N . LEU A 1 104 ? 60.787 29.893 -65.568 1.00 76.62 104 LEU A N 1
ATOM 794 C CA . LEU A 1 104 ? 61.906 30.232 -66.453 1.00 76.62 104 LEU A CA 1
ATOM 795 C C . LEU A 1 104 ? 63.245 30.286 -65.704 1.00 76.62 104 LEU A C 1
ATOM 797 O O . LEU A 1 104 ? 64.263 29.859 -66.247 1.00 76.62 104 LEU A O 1
ATOM 801 N N . ALA A 1 105 ? 63.265 30.769 -64.459 1.00 77.81 105 ALA A N 1
ATOM 802 C CA . ALA A 1 105 ? 64.472 30.774 -63.633 1.00 77.81 105 ALA A CA 1
ATOM 803 C C . ALA A 1 105 ? 64.925 29.351 -63.253 1.00 77.81 105 ALA A C 1
ATOM 805 O O . ALA A 1 105 ? 66.125 29.073 -63.252 1.00 77.81 105 ALA A O 1
ATOM 806 N N . LEU A 1 106 ? 63.981 28.441 -62.986 1.00 78.19 106 LEU A N 1
ATOM 807 C CA . LEU A 1 106 ? 64.258 27.018 -62.765 1.00 78.19 106 LEU A CA 1
ATOM 808 C C . LEU A 1 106 ? 64.744 26.334 -64.046 1.00 78.19 106 LEU A C 1
ATOM 810 O O . LEU A 1 106 ? 65.741 25.617 -64.013 1.00 78.19 106 LEU A O 1
ATOM 814 N N . PHE A 1 107 ? 64.116 26.616 -65.184 1.00 69.56 107 PHE A N 1
ATOM 815 C CA . PHE A 1 107 ? 64.516 26.072 -66.483 1.00 69.56 107 PHE A CA 1
ATOM 816 C C . PHE A 1 107 ? 65.934 26.506 -66.894 1.00 69.56 107 PHE A C 1
ATOM 818 O O . PHE A 1 107 ? 66.706 25.726 -67.446 1.00 69.56 107 PHE A O 1
ATOM 825 N N . LEU A 1 108 ? 66.314 27.745 -66.570 1.00 69.75 108 LEU A N 1
ATOM 826 C CA . LEU A 1 108 ? 67.664 28.264 -66.786 1.00 69.75 108 LEU A CA 1
ATOM 827 C C . LEU A 1 108 ? 68.680 27.771 -65.747 1.00 69.75 108 LEU A C 1
ATOM 829 O O . LEU A 1 108 ? 69.864 28.044 -65.918 1.00 69.75 108 LEU A O 1
ATOM 833 N N . SER A 1 109 ? 68.268 27.074 -64.685 1.00 77.31 109 SER A N 1
ATOM 834 C CA . SER A 1 109 ? 69.186 26.570 -63.653 1.00 77.31 109 SER A CA 1
ATOM 835 C C . SER A 1 109 ? 69.880 25.253 -64.032 1.00 77.31 109 SER A C 1
ATOM 837 O O . SER A 1 109 ? 70.903 24.913 -63.436 1.00 77.31 109 SER A O 1
ATOM 839 N N . ASP A 1 110 ? 69.389 24.553 -65.062 1.00 77.75 110 ASP A N 1
ATOM 840 C CA . ASP A 1 110 ? 69.951 23.281 -65.514 1.00 77.75 110 ASP A CA 1
ATOM 841 C C . ASP A 1 110 ? 71.233 23.479 -66.360 1.00 77.75 110 ASP A C 1
ATOM 843 O O . ASP A 1 110 ? 71.186 24.032 -67.468 1.00 77.75 110 ASP A O 1
ATOM 847 N N . PRO A 1 111 ? 72.404 22.983 -65.904 1.00 72.94 111 PRO A N 1
ATOM 848 C CA . PRO A 1 111 ? 73.701 23.240 -66.548 1.00 72.94 1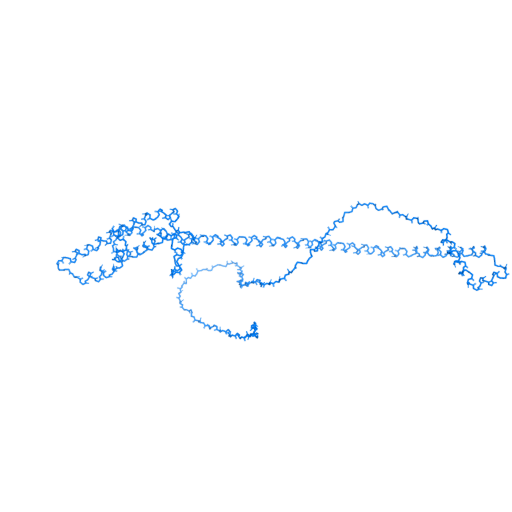11 PRO A CA 1
ATOM 849 C C . PRO A 1 111 ? 73.836 22.586 -67.935 1.00 72.94 111 PRO A C 1
ATOM 851 O O . PRO A 1 111 ? 74.567 23.078 -68.801 1.00 72.94 111 PRO A O 1
ATOM 854 N N . ASN A 1 112 ? 73.097 21.501 -68.178 1.00 67.31 112 ASN A N 1
ATOM 855 C CA . ASN A 1 112 ? 73.054 20.818 -69.473 1.00 67.31 112 ASN A CA 1
ATOM 856 C C . ASN A 1 112 ? 72.239 21.604 -70.515 1.00 67.31 112 ASN A C 1
ATOM 858 O O . ASN A 1 112 ? 72.550 21.551 -71.701 1.00 67.31 112 ASN A O 1
ATOM 862 N N . LEU A 1 113 ? 71.226 22.364 -70.081 1.00 68.44 113 LEU A N 1
ATOM 863 C CA . LEU A 1 113 ? 70.412 23.205 -70.962 1.00 68.44 113 LEU A CA 1
ATOM 864 C C . LEU A 1 113 ? 71.119 24.528 -71.275 1.00 68.44 113 LEU A C 1
ATOM 866 O O . LEU A 1 113 ? 71.129 24.943 -72.431 1.00 68.44 113 LEU A O 1
ATOM 870 N N . GLN A 1 114 ? 71.791 25.148 -70.295 1.00 67.69 114 GLN A N 1
ATOM 871 C CA . GLN A 1 114 ? 72.596 26.360 -70.525 1.00 67.69 114 GLN A CA 1
ATOM 872 C C . GLN A 1 114 ? 73.723 26.143 -71.548 1.00 67.69 114 GLN A C 1
ATOM 874 O O . GLN A 1 114 ? 73.955 26.994 -72.406 1.00 67.69 114 GLN A O 1
ATOM 879 N N . SER A 1 115 ? 74.416 25.004 -71.475 1.00 65.75 115 SER A N 1
ATOM 880 C CA . SER A 1 115 ? 75.503 24.664 -72.403 1.00 65.75 115 SER A CA 1
ATOM 881 C C . SER A 1 115 ? 75.000 24.323 -73.811 1.00 65.75 115 SER A C 1
ATOM 883 O O . SER A 1 115 ? 75.605 24.759 -74.788 1.00 65.75 115 SER A O 1
ATOM 885 N N . ALA A 1 116 ? 73.862 23.634 -73.932 1.00 63.88 116 ALA A N 1
ATOM 886 C CA . ALA A 1 116 ? 73.229 23.317 -75.215 1.00 63.88 116 ALA A CA 1
ATOM 887 C C . ALA A 1 116 ? 72.561 24.537 -75.894 1.00 63.88 116 ALA A C 1
ATOM 889 O O . ALA A 1 116 ? 72.527 24.624 -77.121 1.00 63.88 116 ALA A O 1
ATOM 890 N N . LEU A 1 117 ? 72.078 25.512 -75.111 1.00 66.69 117 LEU A N 1
ATOM 891 C CA . LEU A 1 117 ? 71.580 26.804 -75.608 1.00 66.69 117 LEU A CA 1
ATOM 892 C C . LEU A 1 117 ? 72.717 27.720 -76.090 1.00 66.69 117 LEU A C 1
ATOM 894 O O . LEU A 1 117 ? 72.552 28.428 -77.082 1.00 66.69 117 LEU A O 1
ATOM 898 N N . ALA A 1 118 ? 73.873 27.699 -75.414 1.00 69.00 118 ALA A N 1
ATOM 899 C CA . ALA A 1 118 ? 75.053 28.480 -75.794 1.00 69.00 118 ALA A CA 1
ATOM 900 C C . ALA A 1 118 ? 75.732 27.972 -77.082 1.00 69.00 118 ALA A C 1
ATOM 902 O O . ALA A 1 118 ? 76.312 28.767 -77.819 1.00 69.00 118 ALA A O 1
ATOM 903 N N . ASP A 1 119 ? 75.632 26.669 -77.366 1.00 68.25 119 ASP A N 1
ATOM 904 C CA . ASP A 1 119 ? 76.134 26.022 -78.589 1.00 68.25 119 ASP A CA 1
ATOM 905 C C . ASP A 1 119 ? 75.225 26.267 -79.816 1.00 68.25 119 ASP A C 1
ATOM 907 O O . ASP A 1 119 ? 75.588 25.959 -80.949 1.00 68.25 119 ASP A O 1
ATOM 911 N N . GLY A 1 120 ? 74.031 26.849 -79.616 1.00 64.31 120 GLY A N 1
ATOM 912 C CA . GLY A 1 120 ? 73.095 27.223 -80.687 1.00 64.31 120 GLY A CA 1
ATOM 913 C C . GLY A 1 120 ? 72.503 26.044 -81.472 1.00 64.31 120 GLY A C 1
ATOM 914 O O . GLY A 1 120 ? 71.795 26.254 -82.456 1.00 64.31 120 GLY A O 1
ATOM 915 N N . SER A 1 121 ? 72.790 24.812 -81.048 1.00 63.47 121 SER A N 1
ATOM 916 C CA . SER A 1 121 ? 72.395 23.562 -81.700 1.00 63.47 121 SER A CA 1
ATOM 917 C C . SER A 1 121 ? 71.078 22.986 -81.162 1.00 63.47 121 SER A C 1
ATOM 919 O O . SER A 1 121 ? 70.516 22.070 -81.763 1.00 63.47 121 SER A O 1
ATOM 921 N N . LEU A 1 122 ? 70.556 23.532 -80.056 1.00 66.38 122 LEU A N 1
ATOM 922 C CA . LEU A 1 122 ? 69.341 23.057 -79.401 1.00 66.38 122 LEU A CA 1
ATOM 923 C C . LEU A 1 122 ? 68.089 23.792 -79.904 1.00 66.38 122 LEU A C 1
ATOM 925 O O . LEU A 1 122 ? 67.824 24.935 -79.533 1.00 66.38 122 LEU A O 1
ATOM 929 N N . ASP A 1 123 ? 67.277 23.107 -80.707 1.00 74.88 123 ASP A N 1
ATOM 930 C CA . ASP A 1 123 ? 65.950 23.586 -81.091 1.00 74.88 123 ASP A CA 1
ATOM 931 C C . ASP A 1 123 ? 64.937 23.345 -79.956 1.00 74.88 123 ASP A C 1
ATOM 933 O O . ASP A 1 123 ? 64.545 22.207 -79.673 1.00 74.88 123 ASP A O 1
ATOM 937 N N . LEU A 1 124 ? 64.489 24.430 -79.319 1.00 75.44 124 LEU A N 1
ATOM 938 C CA . LEU A 1 124 ? 63.505 24.424 -78.229 1.00 75.44 124 LEU A CA 1
ATOM 939 C C . LEU A 1 124 ? 62.179 23.756 -78.628 1.00 75.44 124 LEU A C 1
ATOM 941 O O . LEU A 1 124 ? 61.517 23.153 -77.782 1.00 75.44 124 LEU A O 1
ATOM 945 N N . SER A 1 125 ? 61.804 23.827 -79.912 1.00 77.81 125 SER A N 1
ATOM 946 C CA . SER A 1 125 ? 60.593 23.179 -80.422 1.00 77.81 125 SER A CA 1
ATOM 947 C C . SER A 1 125 ? 60.732 21.655 -80.400 1.00 77.81 125 SER A C 1
ATOM 949 O O . SER A 1 125 ? 59.843 20.957 -79.907 1.00 77.81 125 SER A O 1
ATOM 951 N N . SER A 1 126 ? 61.885 21.136 -80.831 1.00 77.88 126 SER A N 1
ATOM 952 C CA . SER A 1 126 ? 62.201 19.705 -80.772 1.00 77.88 126 SER A CA 1
ATOM 953 C C . SER A 1 126 ? 62.301 19.173 -79.333 1.00 77.88 126 SER A C 1
ATOM 955 O O . SER A 1 126 ? 61.810 18.079 -79.042 1.00 77.88 126 SER A O 1
ATOM 957 N N . TYR A 1 127 ? 62.846 19.965 -78.402 1.00 80.44 127 TYR A N 1
ATOM 958 C CA . TYR A 1 127 ? 62.957 19.598 -76.987 1.00 80.44 127 TYR A CA 1
ATOM 959 C C . TYR A 1 127 ? 61.593 19.585 -76.284 1.00 80.44 127 TYR A C 1
ATOM 961 O O . TYR A 1 127 ? 61.245 18.600 -75.634 1.00 80.44 127 TYR A O 1
ATOM 969 N N . SER A 1 128 ? 60.765 20.617 -76.491 1.00 84.06 128 SER A N 1
ATOM 970 C CA . SER A 1 128 ? 59.381 20.644 -75.998 1.00 84.06 128 SER A CA 1
ATOM 971 C C . SER A 1 128 ? 58.558 19.491 -76.578 1.00 84.06 128 SER A C 1
ATOM 973 O O . SER A 1 128 ? 57.821 18.830 -75.849 1.00 84.06 128 SER A O 1
ATOM 975 N N . SER A 1 129 ? 58.734 19.176 -77.866 1.00 86.38 129 SER A N 1
ATOM 976 C CA . SER A 1 129 ? 58.105 18.005 -78.482 1.00 86.38 129 SER A CA 1
ATOM 977 C C . SER A 1 129 ? 58.569 16.689 -77.847 1.00 86.38 129 SER A C 1
ATOM 979 O O . SER A 1 129 ? 57.763 15.771 -77.707 1.00 86.38 129 SER A O 1
ATOM 981 N N . THR A 1 130 ? 59.839 16.590 -77.449 1.00 86.62 130 THR A N 1
ATOM 982 C CA . THR A 1 130 ? 60.393 15.403 -76.781 1.00 86.62 130 THR A CA 1
ATOM 983 C C . THR A 1 130 ? 59.818 15.255 -75.374 1.00 86.62 130 THR A C 1
ATOM 985 O O . THR A 1 130 ? 59.267 14.202 -75.066 1.00 86.62 130 THR A O 1
ATOM 988 N N . ILE A 1 131 ? 59.807 16.322 -74.568 1.00 87.31 131 ILE A N 1
ATOM 989 C CA . ILE A 1 131 ? 59.191 16.324 -73.229 1.00 87.31 131 ILE A CA 1
ATOM 990 C C . ILE A 1 131 ? 57.701 15.999 -73.308 1.00 87.31 131 ILE A C 1
ATOM 992 O O . ILE A 1 131 ? 57.211 15.171 -72.548 1.00 87.31 131 ILE A O 1
ATOM 996 N N . ASN A 1 132 ? 56.967 16.606 -74.243 1.00 89.50 132 ASN A N 1
ATOM 997 C CA . ASN A 1 132 ? 55.548 16.306 -74.427 1.00 89.50 132 ASN A CA 1
ATOM 998 C C . ASN A 1 132 ? 55.335 14.835 -74.808 1.00 89.50 132 ASN A C 1
ATOM 1000 O O . ASN A 1 132 ? 54.356 14.223 -74.384 1.00 89.50 132 ASN A O 1
ATOM 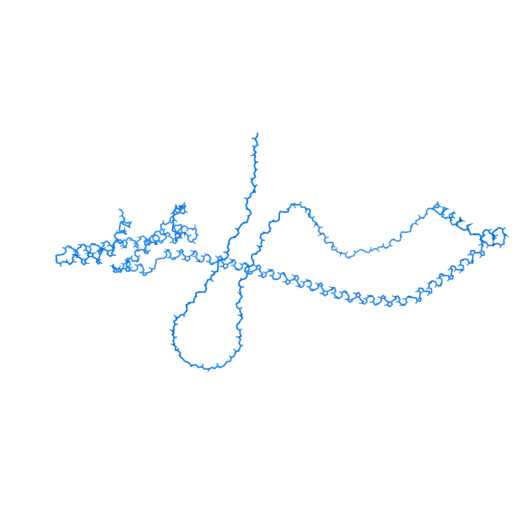1004 N N . SER A 1 133 ? 56.260 14.241 -75.570 1.00 91.00 133 SER A N 1
ATOM 1005 C CA . SER A 1 133 ? 56.220 12.811 -75.880 1.00 91.00 133 SER A CA 1
ATOM 1006 C C . SER A 1 133 ? 56.500 11.940 -74.650 1.00 91.00 133 SER A C 1
ATOM 1008 O O . SER A 1 133 ? 55.787 10.959 -74.440 1.00 91.00 133 SER A O 1
ATOM 1010 N N . GLU A 1 134 ? 57.461 12.326 -73.806 1.00 92.50 134 GLU A N 1
ATOM 1011 C CA . GLU A 1 134 ? 57.810 11.633 -72.562 1.00 92.50 134 GLU A CA 1
ATOM 1012 C C . GLU A 1 134 ? 56.681 11.733 -71.529 1.00 92.50 134 GLU A C 1
ATOM 1014 O O . GLU A 1 134 ? 56.262 10.720 -70.968 1.00 92.50 134 GLU A O 1
ATOM 1019 N N . LEU A 1 135 ? 56.092 12.916 -71.349 1.00 93.00 135 LEU A N 1
ATOM 1020 C CA . LEU A 1 135 ? 54.897 13.115 -70.529 1.00 93.00 135 LEU A CA 1
ATOM 1021 C C . LEU A 1 135 ? 53.737 12.266 -71.042 1.00 93.00 135 LEU A C 1
ATOM 1023 O O . LEU A 1 135 ? 53.148 11.515 -70.272 1.00 93.00 135 LEU A O 1
ATOM 1027 N N . ALA A 1 136 ? 53.474 12.270 -72.351 1.00 93.19 136 ALA A N 1
ATOM 1028 C CA . ALA A 1 136 ? 52.439 11.420 -72.929 1.00 93.19 136 ALA A CA 1
ATOM 1029 C C . ALA A 1 136 ? 52.739 9.920 -72.752 1.00 93.19 136 ALA A C 1
ATOM 1031 O O . ALA A 1 136 ? 51.812 9.107 -72.714 1.00 93.19 136 ALA A O 1
ATOM 1032 N N . THR A 1 137 ? 54.009 9.501 -72.684 1.00 94.62 137 THR A N 1
ATOM 1033 C CA . THR A 1 137 ? 54.365 8.113 -72.336 1.00 94.62 137 THR A CA 1
ATOM 1034 C C . THR A 1 137 ? 54.139 7.814 -70.858 1.00 94.62 137 THR A C 1
ATOM 1036 O O . THR A 1 137 ? 53.506 6.803 -70.560 1.00 94.62 137 THR A O 1
ATOM 1039 N N . LEU A 1 138 ? 54.561 8.700 -69.952 1.00 94.00 138 LEU A N 1
ATOM 1040 C CA . LEU A 1 138 ? 54.396 8.548 -68.506 1.00 94.00 138 LEU A CA 1
ATOM 1041 C C . LEU A 1 138 ? 52.927 8.577 -68.095 1.00 94.00 138 LEU A C 1
ATOM 1043 O O . LEU A 1 138 ? 52.502 7.777 -67.270 1.00 94.00 138 LEU A O 1
ATOM 1047 N N . GLU A 1 139 ? 52.121 9.446 -68.699 1.00 93.56 139 GLU A N 1
ATOM 1048 C CA . GLU A 1 139 ? 50.675 9.478 -68.491 1.00 93.56 139 GLU A CA 1
ATOM 1049 C C . GLU A 1 139 ? 50.036 8.159 -68.918 1.00 93.56 139 GLU A C 1
ATOM 1051 O O . GLU A 1 139 ? 49.257 7.570 -68.166 1.00 93.56 139 GLU A O 1
ATOM 1056 N N . ARG A 1 140 ? 50.405 7.637 -70.095 1.00 93.50 140 ARG A N 1
ATOM 1057 C CA . ARG A 1 140 ? 49.927 6.329 -70.561 1.00 93.50 140 ARG A CA 1
ATOM 1058 C C . ARG A 1 140 ? 50.364 5.201 -69.634 1.00 93.50 140 ARG A C 1
ATOM 1060 O O . ARG A 1 140 ? 49.558 4.315 -69.358 1.00 93.50 140 ARG A O 1
ATOM 1067 N N . GLU A 1 141 ? 51.597 5.231 -69.143 1.00 94.31 141 GLU A N 1
ATOM 1068 C CA . GLU A 1 141 ? 52.127 4.239 -68.209 1.00 94.31 141 GLU A CA 1
ATOM 1069 C C . GLU A 1 141 ? 51.431 4.318 -66.843 1.00 94.31 141 GLU A C 1
ATOM 1071 O O . GLU A 1 141 ? 51.013 3.296 -66.300 1.00 94.31 141 GLU A O 1
ATOM 1076 N N . CYS A 1 142 ? 51.193 5.524 -66.332 1.00 94.19 142 CYS A N 1
ATOM 1077 C CA . CYS A 1 142 ? 50.485 5.764 -65.082 1.00 94.19 142 CYS A CA 1
ATOM 1078 C C . CYS A 1 142 ? 49.021 5.312 -65.178 1.00 94.19 142 CYS A C 1
ATOM 1080 O O . CYS A 1 142 ? 48.531 4.606 -64.294 1.00 94.19 142 CYS A O 1
ATOM 1082 N N . ILE A 1 143 ? 48.333 5.630 -66.279 1.00 93.62 143 ILE A N 1
ATOM 1083 C CA . ILE A 1 143 ? 46.976 5.142 -66.556 1.00 93.62 143 ILE A CA 1
ATOM 1084 C C . ILE A 1 143 ? 46.974 3.616 -66.675 1.00 93.62 143 ILE A C 1
ATOM 1086 O O . ILE A 1 143 ? 46.081 2.963 -66.134 1.00 93.62 143 ILE A O 1
ATOM 1090 N N . ALA A 1 144 ? 47.962 3.024 -67.349 1.00 92.31 144 ALA A N 1
ATOM 1091 C CA . ALA A 1 144 ? 48.076 1.574 -67.478 1.00 92.31 144 ALA A CA 1
ATOM 1092 C C . ALA A 1 144 ? 48.300 0.895 -66.118 1.00 92.31 144 ALA A C 1
ATOM 1094 O O . ALA A 1 144 ? 47.671 -0.128 -65.842 1.00 92.31 144 ALA A O 1
ATOM 1095 N N . LEU A 1 145 ? 49.125 1.481 -65.249 1.00 93.56 145 LEU A N 1
ATOM 1096 C CA . LEU A 1 145 ? 49.377 0.995 -63.894 1.00 93.56 145 LEU A CA 1
ATOM 1097 C C . LEU A 1 145 ? 48.117 1.083 -63.027 1.00 93.56 145 LEU A C 1
ATOM 1099 O O . LEU A 1 145 ? 47.730 0.088 -62.416 1.00 93.56 145 LEU A O 1
ATOM 1103 N N . HIS A 1 146 ? 47.421 2.222 -63.040 1.00 90.06 146 HIS A N 1
ATOM 1104 C CA . HIS A 1 146 ? 46.148 2.378 -62.332 1.00 90.06 146 HIS A CA 1
ATOM 1105 C C . HIS A 1 146 ? 45.093 1.404 -62.855 1.00 90.06 146 HIS A C 1
ATOM 1107 O O . HIS A 1 146 ? 44.385 0.773 -62.075 1.00 90.06 146 HIS A O 1
ATOM 1113 N N . ARG A 1 147 ? 45.013 1.215 -64.175 1.00 93.44 147 ARG A N 1
ATOM 1114 C CA . ARG A 1 147 ? 44.086 0.264 -64.798 1.00 93.44 147 ARG A CA 1
ATOM 1115 C C . ARG A 1 147 ? 44.414 -1.184 -64.436 1.00 93.44 147 ARG A C 1
ATOM 1117 O O . ARG A 1 147 ? 43.495 -1.985 -64.295 1.00 93.44 147 ARG A O 1
ATOM 1124 N N . ARG A 1 148 ? 45.699 -1.512 -64.272 1.00 93.62 148 ARG A N 1
ATOM 1125 C CA . ARG A 1 148 ? 46.162 -2.833 -63.831 1.00 93.62 148 ARG A CA 1
ATOM 1126 C C . ARG A 1 148 ? 45.872 -3.089 -62.350 1.00 93.62 148 ARG A C 1
ATOM 1128 O O . ARG A 1 148 ? 45.531 -4.217 -62.024 1.00 93.62 148 ARG A O 1
ATOM 1135 N N . ALA A 1 149 ? 45.980 -2.075 -61.491 1.00 93.06 149 ALA A N 1
ATOM 1136 C CA . ALA A 1 149 ? 45.703 -2.175 -60.052 1.00 93.06 149 ALA A CA 1
ATOM 1137 C C . ALA A 1 149 ? 44.206 -2.039 -59.693 1.00 93.06 149 ALA A C 1
ATOM 1139 O O . ALA A 1 149 ? 43.772 -2.488 -58.635 1.00 93.06 149 ALA A O 1
ATOM 1140 N N . ALA A 1 150 ? 43.395 -1.446 -60.576 1.00 94.44 150 ALA A N 1
ATOM 1141 C CA . ALA A 1 150 ? 41.954 -1.276 -60.400 1.00 94.44 150 ALA A CA 1
ATOM 1142 C C . ALA A 1 150 ? 41.168 -2.551 -60.010 1.00 94.44 150 ALA A C 1
ATOM 1144 O O . ALA A 1 150 ? 40.304 -2.430 -59.141 1.00 94.44 150 ALA A O 1
ATOM 1145 N N . PRO A 1 151 ? 41.391 -3.749 -60.600 1.00 93.00 151 PRO A N 1
ATOM 1146 C CA . PRO A 1 151 ? 40.664 -4.953 -60.194 1.00 93.00 151 PRO A CA 1
ATOM 1147 C C . PRO A 1 151 ? 40.973 -5.371 -58.753 1.00 93.00 151 PRO A C 1
ATOM 1149 O O . PRO A 1 151 ? 40.040 -5.690 -58.023 1.00 93.00 151 PRO A O 1
ATOM 1152 N N . ASP A 1 152 ? 42.233 -5.302 -58.324 1.00 92.56 152 ASP A N 1
ATOM 1153 C CA . ASP A 1 152 ? 42.643 -5.694 -56.969 1.00 92.56 152 ASP A CA 1
ATOM 1154 C C . ASP A 1 152 ? 42.059 -4.733 -55.920 1.00 92.56 152 ASP A C 1
ATOM 1156 O O . ASP A 1 152 ? 41.523 -5.159 -54.898 1.00 92.56 152 ASP A O 1
ATOM 1160 N N . ILE A 1 153 ? 42.067 -3.426 -56.216 1.00 92.44 153 ILE A N 1
ATOM 1161 C CA . ILE A 1 153 ? 41.415 -2.402 -55.382 1.00 92.44 153 ILE A CA 1
ATOM 1162 C C . ILE A 1 153 ? 39.899 -2.627 -55.326 1.00 92.44 153 ILE A C 1
ATOM 1164 O O . ILE A 1 153 ? 39.277 -2.391 -54.290 1.00 92.44 153 ILE A O 1
ATOM 1168 N N . ARG A 1 154 ? 39.289 -3.082 -56.429 1.00 94.62 154 ARG A N 1
ATOM 1169 C CA . ARG A 1 154 ? 37.856 -3.382 -56.467 1.00 94.62 154 ARG A CA 1
ATOM 1170 C C . ARG A 1 154 ? 37.511 -4.572 -55.576 1.00 94.62 154 ARG A C 1
ATOM 1172 O O . ARG A 1 154 ? 36.566 -4.457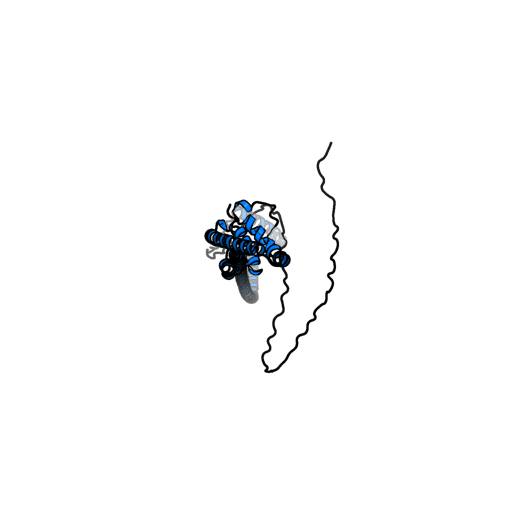 -54.810 1.00 94.62 154 ARG A O 1
ATOM 1179 N N . VAL A 1 155 ? 38.288 -5.654 -55.627 1.00 95.69 155 VAL A N 1
ATOM 1180 C CA . VAL A 1 155 ? 38.094 -6.823 -54.749 1.00 95.69 155 VAL A CA 1
ATOM 1181 C C . VAL A 1 155 ? 38.227 -6.423 -53.283 1.00 95.69 155 VAL A C 1
ATOM 1183 O O . VAL A 1 155 ? 37.349 -6.734 -52.487 1.00 95.69 155 VAL A O 1
ATOM 1186 N N . LEU A 1 156 ? 39.264 -5.657 -52.930 1.00 95.31 156 LEU A N 1
ATOM 1187 C CA . LEU A 1 156 ? 39.425 -5.172 -51.558 1.00 95.31 156 LEU A CA 1
ATOM 1188 C C . LEU A 1 156 ? 38.236 -4.310 -51.115 1.00 95.31 156 LEU A C 1
ATOM 1190 O O . LEU A 1 156 ? 37.784 -4.421 -49.979 1.00 95.31 156 LEU A O 1
ATOM 1194 N N . ARG A 1 157 ? 37.709 -3.457 -52.002 1.00 95.12 157 ARG A N 1
ATOM 1195 C CA . ARG A 1 157 ? 36.508 -2.671 -51.704 1.00 95.12 157 ARG A CA 1
ATOM 1196 C C . ARG A 1 157 ? 35.290 -3.564 -51.489 1.00 95.12 157 ARG A C 1
ATOM 1198 O O . ARG A 1 157 ? 34.574 -3.341 -50.528 1.00 95.12 157 ARG A O 1
ATOM 1205 N N . GLU A 1 158 ? 35.084 -4.572 -52.330 1.00 96.19 158 GLU A N 1
ATOM 1206 C CA . GLU A 1 158 ? 33.992 -5.539 -52.167 1.00 96.19 158 GLU A CA 1
ATOM 1207 C C . GLU A 1 158 ? 34.102 -6.286 -50.819 1.00 96.19 158 GLU A C 1
ATOM 1209 O O . GLU A 1 158 ? 33.098 -6.483 -50.136 1.00 96.19 158 GLU A O 1
ATOM 1214 N N . GLU A 1 159 ? 35.316 -6.642 -50.382 1.00 96.19 159 GLU A N 1
ATOM 1215 C CA . GLU A 1 159 ? 35.558 -7.239 -49.061 1.00 96.19 159 GLU A CA 1
ATOM 1216 C C . GLU A 1 159 ? 35.310 -6.255 -47.906 1.00 96.19 159 GLU A C 1
ATOM 1218 O O . GLU A 1 159 ? 34.724 -6.633 -46.887 1.00 96.19 159 GLU A O 1
ATOM 1223 N N . MET A 1 160 ? 35.721 -4.991 -48.051 1.00 96.06 160 MET A N 1
ATOM 1224 C CA . MET A 1 160 ? 35.426 -3.942 -47.069 1.00 96.06 160 MET A CA 1
ATOM 1225 C C . MET A 1 160 ? 33.922 -3.690 -46.957 1.00 96.06 160 MET A C 1
ATOM 1227 O O . MET A 1 160 ? 33.405 -3.651 -45.845 1.00 96.06 160 MET A O 1
ATOM 1231 N N . ASP A 1 161 ? 33.211 -3.620 -48.082 1.00 96.38 161 ASP A N 1
ATOM 1232 C CA . ASP A 1 161 ? 31.756 -3.460 -48.118 1.00 96.38 161 ASP A CA 1
ATOM 1233 C C . ASP A 1 161 ? 31.059 -4.660 -47.444 1.00 96.38 161 ASP A C 1
ATOM 1235 O O . ASP A 1 161 ? 30.077 -4.495 -46.714 1.00 96.38 161 ASP A O 1
ATOM 1239 N N . ALA A 1 162 ? 31.590 -5.877 -47.616 1.00 96.44 162 ALA A N 1
ATOM 1240 C CA . ALA A 1 162 ? 31.102 -7.062 -46.912 1.00 96.44 162 ALA A CA 1
ATOM 1241 C C . ALA A 1 162 ? 31.330 -6.969 -45.392 1.00 96.44 162 ALA A C 1
ATOM 1243 O O . ALA A 1 162 ? 30.432 -7.295 -44.611 1.00 96.44 162 ALA A O 1
ATOM 1244 N N . CYS A 1 163 ? 32.500 -6.492 -44.957 1.00 96.38 163 CYS A N 1
ATOM 1245 C CA . CYS A 1 163 ? 32.787 -6.261 -43.541 1.00 96.38 163 CYS A CA 1
ATOM 1246 C C . CYS A 1 163 ? 31.865 -5.188 -42.947 1.00 96.38 163 CYS A C 1
ATOM 1248 O O . CYS A 1 163 ? 31.313 -5.394 -41.865 1.00 96.38 163 CYS A O 1
ATOM 1250 N N . ASP A 1 164 ? 31.637 -4.092 -43.669 1.00 96.88 164 ASP A N 1
ATOM 1251 C CA . ASP A 1 164 ? 30.730 -3.019 -43.262 1.00 96.88 164 ASP A CA 1
ATOM 1252 C C . ASP A 1 164 ? 29.285 -3.514 -43.162 1.00 96.88 164 ASP A C 1
ATOM 1254 O O . ASP A 1 164 ? 28.589 -3.183 -42.203 1.00 96.88 164 ASP A O 1
ATOM 1258 N N . SER A 1 165 ? 28.840 -4.383 -44.075 1.00 96.06 165 SER A N 1
ATOM 1259 C CA . SER A 1 165 ? 27.523 -5.022 -43.978 1.00 96.06 165 SER A CA 1
ATOM 1260 C C . SER A 1 165 ? 27.387 -5.886 -42.723 1.00 96.06 165 SER A C 1
ATOM 1262 O O . SER A 1 165 ? 26.330 -5.881 -42.087 1.00 96.06 165 SER A O 1
ATOM 1264 N N . ILE A 1 166 ? 28.427 -6.639 -42.356 1.00 96.62 166 ILE A N 1
ATOM 1265 C CA . ILE A 1 166 ? 28.418 -7.470 -41.143 1.00 96.62 166 ILE A CA 1
ATOM 1266 C C . ILE A 1 166 ? 28.392 -6.577 -39.898 1.00 96.62 166 ILE A C 1
ATOM 1268 O O . ILE A 1 166 ? 27.601 -6.812 -38.981 1.00 96.62 166 ILE A O 1
ATOM 1272 N N . LEU A 1 167 ? 29.223 -5.532 -39.870 1.00 96.88 167 LEU A N 1
ATOM 1273 C CA . LEU A 1 167 ? 29.263 -4.568 -38.772 1.00 96.88 167 LEU A CA 1
ATOM 1274 C C . LEU A 1 167 ? 27.939 -3.812 -38.628 1.00 96.88 167 LEU A C 1
ATOM 1276 O O . LEU A 1 167 ? 27.485 -3.612 -37.503 1.00 96.88 167 LEU A O 1
ATOM 1280 N N . ALA A 1 168 ? 27.289 -3.449 -39.735 1.00 96.88 168 ALA A N 1
ATOM 1281 C CA . ALA A 1 168 ? 25.969 -2.826 -39.731 1.00 96.88 168 ALA A CA 1
ATOM 1282 C C . ALA A 1 168 ? 24.911 -3.750 -39.110 1.00 96.88 168 ALA A C 1
ATOM 1284 O O . ALA A 1 168 ? 24.152 -3.310 -38.247 1.00 96.88 168 ALA A O 1
ATOM 1285 N N . GLY A 1 169 ? 24.912 -5.041 -39.463 1.00 97.12 169 GLY A N 1
ATOM 1286 C CA . GLY A 1 169 ? 24.007 -6.024 -38.858 1.00 97.12 169 GLY A CA 1
ATOM 1287 C C . GLY A 1 169 ? 24.249 -6.217 -37.356 1.00 97.12 169 GLY A C 1
ATOM 1288 O O . GLY A 1 169 ? 23.303 -6.273 -36.569 1.00 97.12 169 GLY A O 1
ATOM 1289 N N . LEU A 1 170 ? 25.516 -6.257 -36.926 1.00 96.75 170 LEU A N 1
ATOM 1290 C CA . LEU A 1 170 ? 25.857 -6.304 -35.500 1.00 96.75 170 LEU A CA 1
ATOM 1291 C C . LEU A 1 170 ? 25.426 -5.029 -34.769 1.00 96.75 170 LEU A C 1
ATOM 1293 O O . LEU A 1 170 ? 24.925 -5.102 -33.648 1.00 96.75 170 LEU A O 1
ATOM 1297 N N . HIS A 1 171 ? 25.597 -3.868 -35.396 1.00 95.88 171 HIS A N 1
ATOM 1298 C CA . HIS A 1 171 ? 25.172 -2.593 -34.835 1.00 95.88 171 HIS A CA 1
ATOM 1299 C C . HIS A 1 171 ? 23.653 -2.542 -34.641 1.00 95.88 171 HIS A C 1
ATOM 1301 O O . HIS A 1 171 ? 23.192 -2.173 -33.564 1.00 95.88 171 HIS A O 1
ATOM 1307 N N . GLU A 1 172 ? 22.875 -2.962 -35.639 1.00 97.12 172 GLU A N 1
ATOM 1308 C CA . GLU A 1 172 ? 21.414 -3.032 -35.547 1.00 97.12 172 GLU A CA 1
ATOM 1309 C C . GLU A 1 172 ? 20.959 -3.980 -34.429 1.00 97.12 172 GLU A C 1
ATOM 1311 O O . GLU A 1 172 ? 20.104 -3.621 -33.620 1.00 97.12 172 GLU A O 1
ATOM 1316 N N . MET A 1 173 ? 21.593 -5.150 -34.308 1.00 96.75 173 MET A N 1
ATOM 1317 C CA . MET A 1 173 ? 21.314 -6.090 -33.221 1.00 96.75 173 MET A CA 1
ATOM 1318 C C . MET A 1 173 ? 21.610 -5.483 -31.841 1.00 96.75 173 MET A C 1
ATOM 1320 O O . MET A 1 173 ? 20.813 -5.628 -30.914 1.00 96.75 173 MET A O 1
ATOM 1324 N N . LEU A 1 174 ? 22.737 -4.779 -31.692 1.00 96.94 174 LEU A N 1
ATOM 1325 C CA . LEU A 1 174 ? 23.094 -4.110 -30.438 1.00 96.94 174 LEU A CA 1
ATOM 1326 C C . LEU A 1 174 ? 22.139 -2.960 -30.102 1.00 96.94 174 LEU A C 1
ATOM 1328 O O . LEU A 1 174 ? 21.789 -2.794 -28.933 1.00 96.94 174 LEU A O 1
ATOM 1332 N N . LEU A 1 175 ? 21.683 -2.200 -31.101 1.00 96.81 175 LEU A N 1
ATOM 1333 C CA . LEU A 1 175 ? 20.643 -1.188 -30.915 1.00 96.81 175 LEU A CA 1
ATOM 1334 C C . LEU A 1 175 ? 19.317 -1.820 -30.476 1.00 96.81 175 LEU A C 1
ATOM 1336 O O . LEU A 1 175 ? 18.662 -1.281 -29.584 1.00 96.81 175 LEU A O 1
ATOM 1340 N N . GLY A 1 176 ? 18.960 -2.978 -31.039 1.00 97.19 176 GLY A N 1
ATOM 1341 C CA . GLY A 1 176 ? 17.820 -3.780 -30.595 1.00 97.19 176 GLY A CA 1
ATOM 1342 C C . GLY A 1 176 ? 17.943 -4.168 -29.122 1.00 97.19 176 GLY A C 1
ATOM 1343 O O . GLY A 1 176 ? 17.077 -3.826 -28.322 1.00 97.19 176 GLY A O 1
ATOM 1344 N N . PHE A 1 177 ? 19.073 -4.758 -28.719 1.00 96.88 177 PHE A N 1
ATOM 1345 C CA . PHE A 1 177 ? 19.306 -5.107 -27.313 1.00 96.88 177 PHE A CA 1
ATOM 1346 C C . PHE A 1 177 ? 19.301 -3.893 -26.383 1.00 96.88 177 PHE A C 1
ATOM 1348 O O . PHE A 1 177 ? 18.817 -3.982 -25.255 1.00 96.88 177 PHE A O 1
ATOM 1355 N N . GLN A 1 178 ? 19.816 -2.747 -26.828 1.00 95.69 178 GLN A N 1
ATOM 1356 C CA . GLN A 1 178 ? 19.743 -1.513 -26.053 1.00 95.69 178 GLN A CA 1
ATOM 1357 C C . GLN A 1 178 ? 18.289 -1.061 -25.862 1.00 95.69 178 GLN A C 1
ATOM 1359 O O . GLN A 1 178 ? 17.917 -0.677 -24.750 1.00 95.69 178 GLN A O 1
ATOM 1364 N N . ALA A 1 179 ? 17.477 -1.094 -26.920 1.00 96.75 179 ALA A N 1
ATOM 1365 C CA . ALA A 1 179 ? 16.065 -0.739 -26.853 1.00 96.75 179 ALA A CA 1
ATOM 1366 C C . ALA A 1 179 ? 15.300 -1.697 -25.929 1.00 96.75 179 ALA A C 1
ATOM 1368 O O . ALA A 1 179 ? 14.573 -1.233 -25.051 1.00 96.75 179 ALA A O 1
ATOM 1369 N N . ASP A 1 180 ? 15.546 -3.002 -26.042 1.00 97.06 180 ASP A N 1
ATOM 1370 C CA . ASP A 1 180 ? 14.913 -4.032 -25.216 1.00 97.06 180 ASP A CA 1
ATOM 1371 C C . ASP A 1 180 ? 15.290 -3.891 -23.738 1.00 97.06 180 ASP A C 1
ATOM 1373 O O . ASP A 1 180 ? 14.422 -3.902 -22.867 1.00 97.06 180 ASP A O 1
ATOM 1377 N N . LEU A 1 181 ? 16.576 -3.688 -23.425 1.00 96.38 181 LEU A N 1
ATOM 1378 C CA . LEU A 1 181 ? 17.026 -3.451 -22.050 1.00 96.38 181 LEU A CA 1
ATOM 1379 C C . LEU A 1 181 ? 16.476 -2.138 -21.493 1.00 96.38 181 LEU A C 1
ATOM 1381 O O . LEU A 1 181 ? 16.187 -2.055 -20.296 1.00 96.38 181 LEU A O 1
ATOM 1385 N N . SER A 1 182 ? 16.321 -1.114 -22.335 1.00 95.44 182 SER A N 1
ATOM 1386 C CA . SER A 1 182 ? 15.711 0.153 -21.941 1.00 95.44 182 SER A CA 1
ATOM 1387 C C . SER A 1 182 ? 14.219 -0.013 -21.649 1.00 95.44 182 SER A C 1
ATOM 1389 O O . SER A 1 182 ? 13.764 0.464 -20.608 1.00 95.44 182 SER A O 1
ATOM 1391 N N . GLY A 1 183 ? 13.495 -0.743 -22.503 1.00 96.62 183 GLY A N 1
ATOM 1392 C CA . GLY A 1 183 ? 12.089 -1.098 -22.315 1.00 96.62 183 GLY A CA 1
ATOM 1393 C C . GLY A 1 183 ? 11.880 -1.919 -21.047 1.00 96.62 183 GLY A C 1
ATOM 1394 O O . GLY A 1 183 ? 11.168 -1.484 -20.148 1.00 96.62 183 GLY A O 1
ATOM 1395 N N . LEU A 1 184 ? 12.615 -3.025 -20.898 1.00 97.31 184 LEU A N 1
ATOM 1396 C CA . LEU A 1 184 ? 12.561 -3.891 -19.718 1.00 97.31 184 LEU A CA 1
ATOM 1397 C C . LEU A 1 184 ? 12.910 -3.128 -18.430 1.00 97.31 184 LEU A C 1
ATOM 1399 O O . LEU A 1 184 ? 12.264 -3.301 -17.400 1.00 97.31 184 LEU A O 1
ATOM 1403 N N . SER A 1 185 ? 13.917 -2.250 -18.469 1.00 97.00 185 SER A N 1
ATOM 1404 C CA . SER A 1 185 ? 14.255 -1.398 -17.320 1.00 97.00 185 SER A CA 1
ATOM 1405 C C . SER A 1 185 ? 13.136 -0.408 -16.985 1.00 97.00 185 SER A C 1
ATOM 1407 O O . SER A 1 185 ? 12.934 -0.093 -15.810 1.00 97.00 185 SER A O 1
ATOM 1409 N N . GLY A 1 186 ? 12.417 0.087 -17.994 1.00 97.19 186 GLY A N 1
ATOM 1410 C CA . GLY A 1 186 ? 11.213 0.898 -17.829 1.00 97.19 186 GLY A CA 1
ATOM 1411 C C . GLY A 1 186 ? 10.091 0.116 -17.149 1.00 97.19 186 GLY A C 1
ATOM 1412 O O . GLY A 1 186 ? 9.566 0.570 -16.133 1.00 97.19 186 GLY A O 1
ATOM 1413 N N . ASP A 1 187 ? 9.810 -1.093 -17.630 1.00 97.50 187 ASP A N 1
ATOM 1414 C CA . ASP A 1 187 ? 8.780 -1.975 -17.076 1.00 97.50 187 ASP A CA 1
ATOM 1415 C C . ASP A 1 187 ? 9.084 -2.364 -15.623 1.00 97.50 187 ASP A C 1
ATOM 1417 O O . ASP A 1 187 ? 8.206 -2.325 -14.760 1.00 97.50 187 ASP A O 1
ATOM 1421 N N . ILE A 1 188 ? 10.351 -2.667 -15.309 1.00 96.62 188 ILE A N 1
ATOM 1422 C CA . ILE A 1 188 ? 10.791 -2.955 -13.937 1.00 96.62 188 ILE A CA 1
ATOM 1423 C C . ILE A 1 188 ? 10.548 -1.748 -13.028 1.00 96.62 188 ILE A C 1
ATOM 1425 O O . ILE A 1 188 ? 10.063 -1.922 -11.909 1.00 96.62 188 ILE A O 1
ATOM 1429 N N . ARG A 1 189 ? 10.854 -0.526 -13.483 1.00 96.31 189 ARG A N 1
ATOM 1430 C CA . ARG A 1 189 ? 10.576 0.692 -12.704 1.00 96.31 189 ARG A CA 1
ATOM 1431 C C . ARG A 1 189 ? 9.081 0.884 -12.494 1.00 96.31 189 ARG A C 1
ATOM 1433 O O . ARG A 1 189 ? 8.666 1.126 -11.366 1.00 96.31 189 ARG A O 1
ATOM 1440 N N . GLN A 1 190 ? 8.274 0.695 -13.535 1.00 97.38 190 GLN A N 1
ATOM 1441 C CA . GLN A 1 190 ? 6.821 0.785 -13.427 1.00 97.38 190 GLN A CA 1
ATOM 1442 C C . GLN A 1 190 ? 6.267 -0.222 -12.409 1.00 97.38 190 GLN A C 1
ATOM 1444 O O . GLN A 1 190 ? 5.463 0.149 -11.555 1.00 97.38 190 GLN A O 1
ATOM 1449 N N . LEU A 1 191 ? 6.719 -1.478 -12.447 1.00 97.62 191 LEU A N 1
ATOM 1450 C CA . LEU A 1 191 ? 6.318 -2.499 -11.475 1.00 97.62 191 LEU A CA 1
ATOM 1451 C C . LEU A 1 191 ? 6.780 -2.160 -10.054 1.00 97.62 191 LEU A C 1
ATOM 1453 O O . LEU A 1 191 ? 6.035 -2.372 -9.098 1.00 97.62 191 LEU A O 1
ATOM 1457 N N . GLN A 1 192 ? 7.984 -1.608 -9.893 1.00 96.62 192 GLN A N 1
ATOM 1458 C CA . GLN A 1 192 ? 8.482 -1.156 -8.592 1.00 96.62 192 GLN A CA 1
ATOM 1459 C C . GLN A 1 192 ? 7.654 0.006 -8.034 1.00 96.62 192 GLN A C 1
ATOM 1461 O O . GLN A 1 192 ? 7.320 -0.002 -6.847 1.00 96.62 192 GLN A O 1
ATOM 1466 N N . ASP A 1 193 ? 7.278 0.969 -8.874 1.00 97.12 193 ASP A N 1
ATOM 1467 C CA . ASP A 1 193 ? 6.439 2.102 -8.482 1.00 97.12 193 ASP A CA 1
ATOM 1468 C C . ASP A 1 193 ? 5.022 1.645 -8.115 1.00 97.12 193 ASP A C 1
ATOM 1470 O O . ASP A 1 193 ? 4.482 2.057 -7.084 1.00 97.12 193 ASP A O 1
ATOM 1474 N N . GLN A 1 194 ? 4.444 0.724 -8.892 1.00 97.75 194 GLN A N 1
ATOM 1475 C CA . GLN A 1 194 ? 3.159 0.099 -8.574 1.00 97.75 194 GLN A CA 1
ATOM 1476 C C . GLN A 1 194 ? 3.223 -0.685 -7.259 1.00 97.75 194 GLN A C 1
ATOM 1478 O O . GLN A 1 194 ? 2.371 -0.497 -6.391 1.00 97.75 194 GLN A O 1
ATOM 1483 N N . SER A 1 195 ? 4.254 -1.512 -7.068 1.00 97.75 195 SER A N 1
ATOM 1484 C CA . SER A 1 195 ? 4.449 -2.274 -5.832 1.00 97.75 195 SER A CA 1
ATOM 1485 C C . SER A 1 195 ? 4.605 -1.355 -4.623 1.00 97.75 195 SER A C 1
ATOM 1487 O O . SER A 1 195 ? 4.037 -1.640 -3.569 1.00 97.75 195 SER A O 1
ATOM 1489 N N . ARG A 1 196 ? 5.336 -0.243 -4.762 1.00 97.25 196 ARG A N 1
ATOM 1490 C CA . ARG A 1 196 ? 5.486 0.753 -3.696 1.00 97.25 196 ARG A CA 1
ATOM 1491 C C . ARG A 1 196 ? 4.163 1.448 -3.390 1.00 97.25 196 ARG A C 1
ATOM 1493 O O . ARG A 1 196 ? 3.834 1.623 -2.221 1.00 97.25 196 ARG A O 1
ATOM 1500 N N . SER A 1 197 ? 3.404 1.831 -4.415 1.00 97.81 197 SER A N 1
ATOM 1501 C CA . SER A 1 197 ? 2.093 2.462 -4.241 1.00 97.81 197 SER A CA 1
ATOM 1502 C C . SER A 1 197 ? 1.124 1.539 -3.502 1.00 97.81 197 SER A C 1
ATOM 1504 O O . SER A 1 197 ? 0.482 1.965 -2.545 1.00 97.81 197 SER A O 1
ATOM 1506 N N . LEU A 1 198 ? 1.062 0.263 -3.892 1.00 97.00 198 LEU A N 1
ATOM 1507 C CA . LEU A 1 198 ? 0.211 -0.725 -3.231 1.00 97.00 198 LEU A CA 1
ATOM 1508 C C . LEU A 1 198 ? 0.635 -0.980 -1.783 1.00 97.00 198 LEU A C 1
ATOM 1510 O O . LEU A 1 198 ? -0.234 -1.076 -0.921 1.00 97.00 198 LEU A O 1
ATOM 1514 N N . ALA A 1 199 ? 1.939 -1.034 -1.496 1.00 97.31 199 ALA A N 1
ATOM 1515 C CA . ALA A 1 199 ? 2.431 -1.170 -0.125 1.00 97.31 199 ALA A CA 1
ATOM 1516 C C . ALA A 1 199 ? 1.930 -0.019 0.762 1.00 97.31 199 ALA A C 1
ATOM 1518 O O . ALA A 1 199 ? 1.310 -0.263 1.792 1.00 97.31 199 ALA A O 1
ATOM 1519 N N . VAL A 1 200 ? 2.075 1.226 0.296 1.00 97.12 200 VAL A N 1
ATOM 1520 C CA . VAL A 1 200 ? 1.569 2.407 1.014 1.00 97.12 200 VAL A CA 1
ATOM 1521 C C . VAL A 1 200 ? 0.049 2.354 1.189 1.00 97.12 200 VAL A C 1
ATOM 1523 O O . VAL A 1 200 ? -0.464 2.711 2.243 1.00 97.12 200 VAL A O 1
ATOM 1526 N N . GLN A 1 201 ? -0.699 1.894 0.183 1.00 97.31 201 GLN A N 1
ATOM 1527 C CA . GLN A 1 201 ? -2.153 1.754 0.303 1.00 97.31 201 GLN A CA 1
ATOM 1528 C C . GLN A 1 201 ? -2.558 0.721 1.360 1.00 97.31 201 GLN A C 1
ATOM 1530 O O . GLN A 1 201 ? -3.537 0.941 2.071 1.00 97.31 201 GLN A O 1
ATOM 1535 N N . VAL A 1 202 ? -1.834 -0.395 1.467 1.00 97.25 202 VAL A N 1
ATOM 1536 C CA . VAL A 1 202 ? -2.089 -1.415 2.494 1.00 97.25 202 VAL A CA 1
ATOM 1537 C C . VAL A 1 202 ? -1.760 -0.875 3.880 1.00 97.25 202 VAL A C 1
ATOM 1539 O O . VAL A 1 202 ? -2.587 -1.023 4.777 1.00 97.25 202 VAL A O 1
ATOM 1542 N N . ASP A 1 203 ? -0.623 -0.198 4.039 1.00 95.81 203 ASP A N 1
ATOM 1543 C CA . ASP A 1 203 ? -0.222 0.399 5.315 1.00 95.81 203 ASP A CA 1
ATOM 1544 C C . ASP A 1 203 ? -1.242 1.456 5.768 1.00 95.81 203 ASP A C 1
ATOM 1546 O O . ASP A 1 203 ? -1.789 1.355 6.861 1.00 95.81 203 ASP A O 1
ATOM 1550 N N . ASN A 1 204 ? -1.640 2.373 4.880 1.00 95.31 204 ASN A N 1
ATOM 1551 C CA . ASN A 1 204 ? -2.672 3.372 5.180 1.00 95.31 204 ASN A CA 1
ATOM 1552 C C . ASN A 1 204 ? -4.010 2.733 5.585 1.00 95.31 204 ASN A C 1
ATOM 1554 O O . ASN A 1 204 ? -4.702 3.232 6.473 1.00 95.31 204 ASN A O 1
ATOM 1558 N N . ARG A 1 205 ? -4.409 1.642 4.915 1.00 95.19 205 ARG A N 1
ATOM 1559 C CA . ARG A 1 205 ? -5.640 0.914 5.257 1.00 95.19 205 ARG A CA 1
ATOM 1560 C C . ARG A 1 205 ? -5.527 0.230 6.612 1.00 95.19 205 ARG A C 1
ATOM 1562 O O . ARG A 1 205 ? -6.505 0.245 7.350 1.00 95.19 205 ARG A O 1
ATOM 1569 N N . ARG A 1 206 ? -4.367 -0.341 6.931 1.00 94.50 206 ARG A N 1
ATOM 1570 C CA . ARG A 1 206 ? -4.102 -0.993 8.213 1.00 94.50 206 ARG A CA 1
ATOM 1571 C C . ARG A 1 206 ? -4.106 0.014 9.359 1.00 94.50 206 ARG A C 1
ATOM 1573 O O . ARG A 1 206 ? -4.753 -0.241 10.366 1.00 94.50 206 ARG A O 1
ATOM 1580 N N . ASP A 1 207 ? -3.460 1.160 9.180 1.00 90.25 207 ASP A N 1
ATOM 1581 C CA . ASP A 1 207 ? -3.424 2.222 10.187 1.00 90.25 207 ASP A CA 1
ATOM 1582 C C . ASP A 1 207 ? -4.830 2.785 10.440 1.00 90.25 207 ASP A C 1
ATOM 1584 O O . ASP A 1 207 ? -5.245 2.971 11.586 1.00 90.25 207 ASP A O 1
ATOM 1588 N N . ALA A 1 208 ? -5.609 2.992 9.372 1.00 89.56 208 ALA A N 1
ATOM 1589 C CA . ALA A 1 208 ? -7.005 3.406 9.485 1.00 89.56 208 ALA A CA 1
ATOM 1590 C C . ALA A 1 208 ? -7.873 2.336 10.170 1.00 89.56 208 ALA A C 1
ATOM 1592 O O . ALA A 1 208 ? -8.690 2.667 11.029 1.00 89.56 208 ALA A O 1
ATOM 1593 N N . GLU A 1 209 ? -7.700 1.059 9.817 1.00 90.69 209 GLU A N 1
ATOM 1594 C CA . GLU A 1 209 ? -8.399 -0.062 10.453 1.00 90.69 209 GLU A CA 1
ATOM 1595 C C . GLU A 1 209 ? -8.073 -0.145 11.946 1.00 90.69 209 GLU A C 1
ATOM 1597 O O . GLU A 1 209 ? -8.981 -0.281 12.763 1.00 90.69 209 GLU A O 1
ATOM 1602 N N . GLU A 1 210 ? -6.802 -0.019 12.322 1.00 88.75 210 GLU A N 1
ATOM 1603 C CA . GLU A 1 210 ? -6.366 -0.069 13.713 1.00 88.75 210 GLU A CA 1
ATOM 1604 C C . GLU A 1 210 ? -6.933 1.101 14.524 1.00 88.75 210 GLU A C 1
ATOM 1606 O O . GLU A 1 210 ? -7.504 0.882 15.597 1.00 88.75 210 GLU A O 1
ATOM 1611 N N . GLY A 1 211 ? -6.873 2.320 13.982 1.00 85.00 211 GLY A N 1
ATOM 1612 C CA . GLY A 1 211 ? -7.453 3.502 14.616 1.00 85.00 211 GLY A CA 1
ATOM 1613 C C . GLY A 1 211 ? -8.966 3.385 14.830 1.00 85.00 211 GLY A C 1
ATOM 1614 O O . GLY A 1 211 ? -9.466 3.673 15.924 1.00 85.00 211 GLY A O 1
ATOM 1615 N N . LEU A 1 212 ? -9.693 2.898 13.817 1.00 86.69 212 LEU A N 1
ATOM 1616 C CA . LEU A 1 212 ? -11.138 2.661 13.891 1.00 86.69 212 LEU A CA 1
ATOM 1617 C C . LEU A 1 212 ? -11.496 1.505 14.830 1.00 86.69 212 LEU A C 1
ATOM 1619 O O . LEU A 1 212 ? -12.494 1.589 15.542 1.00 86.69 212 LEU A O 1
ATOM 1623 N N . ARG A 1 213 ? -10.693 0.438 14.868 1.00 87.75 213 ARG A N 1
ATOM 1624 C CA . ARG A 1 213 ? -10.902 -0.707 15.765 1.00 87.75 213 ARG A CA 1
ATOM 1625 C C . ARG A 1 213 ? -10.787 -0.287 17.226 1.00 87.75 213 ARG A C 1
ATOM 1627 O O . ARG A 1 213 ? -11.689 -0.581 18.004 1.00 87.75 213 ARG A O 1
ATOM 1634 N N . LEU A 1 214 ? -9.722 0.438 17.573 1.00 84.69 214 LEU A N 1
ATOM 1635 C CA . LEU A 1 214 ? -9.513 0.963 18.926 1.00 84.69 214 LEU A CA 1
ATOM 1636 C C . LEU A 1 214 ? -10.628 1.936 19.335 1.00 84.69 214 LEU A C 1
ATOM 1638 O O . LEU A 1 214 ? -11.070 1.932 20.483 1.00 84.69 214 LEU A O 1
ATOM 1642 N N . PHE A 1 215 ? -11.123 2.736 18.386 1.00 84.38 215 PHE A N 1
ATOM 1643 C CA . PHE A 1 215 ? -12.271 3.612 18.612 1.00 84.38 215 PHE A CA 1
ATOM 1644 C C . PHE A 1 215 ? -13.546 2.803 18.903 1.00 84.38 215 PHE A C 1
ATOM 1646 O O . PHE A 1 215 ? -14.247 3.066 19.883 1.00 84.38 215 PHE A O 1
ATOM 1653 N N . LEU A 1 216 ? -13.833 1.794 18.073 1.00 86.19 216 LEU A N 1
ATOM 1654 C CA . LEU A 1 216 ? -15.029 0.960 18.173 1.00 86.19 216 LEU A CA 1
ATOM 1655 C C . LEU A 1 216 ? -15.065 0.155 19.481 1.00 86.19 216 LEU A C 1
ATOM 1657 O O . LEU A 1 216 ? -16.107 0.077 20.128 1.00 86.19 216 LEU A O 1
ATOM 1661 N N . GLU A 1 217 ? -13.936 -0.418 19.894 1.00 85.44 217 GLU A N 1
ATOM 1662 C CA . GLU A 1 217 ? -13.828 -1.225 21.117 1.00 85.44 217 GLU A CA 1
ATOM 1663 C C . GLU A 1 217 ? -14.225 -0.438 22.378 1.00 85.44 217 GLU A C 1
ATOM 1665 O O . GLU A 1 217 ? -14.880 -0.965 23.286 1.00 85.44 217 GLU A O 1
ATOM 1670 N N . ARG A 1 218 ? -13.889 0.855 22.400 1.00 82.69 218 ARG A N 1
ATOM 1671 C CA . ARG A 1 218 ? -14.126 1.743 23.543 1.00 82.69 218 ARG A CA 1
ATOM 1672 C C . ARG A 1 218 ? -15.501 2.385 23.540 1.00 82.69 218 ARG A C 1
ATOM 1674 O O . ARG A 1 218 ? -16.058 2.633 24.604 1.00 82.69 218 ARG A O 1
ATOM 1681 N N . ILE A 1 219 ? -16.067 2.645 22.364 1.00 84.62 219 ILE A N 1
ATOM 1682 C CA . ILE A 1 219 ? -17.387 3.273 22.255 1.00 84.62 219 ILE A CA 1
ATOM 1683 C C . ILE A 1 219 ? -18.538 2.258 22.326 1.00 84.62 219 ILE A C 1
ATOM 1685 O O . ILE A 1 219 ? -19.619 2.578 22.820 1.00 84.62 219 ILE A O 1
ATOM 1689 N N . VAL A 1 220 ? -18.330 1.027 21.847 1.00 86.38 220 VAL A N 1
ATOM 1690 C CA . VAL A 1 220 ? -19.387 0.011 21.794 1.00 86.38 220 VAL A CA 1
ATOM 1691 C C . VAL A 1 220 ? -19.569 -0.636 23.161 1.00 86.38 220 VAL A C 1
ATOM 1693 O O . VAL A 1 220 ? -18.632 -1.165 23.758 1.00 86.38 220 VAL A O 1
ATOM 1696 N N . VAL A 1 221 ? -20.808 -0.656 23.645 1.00 87.50 221 VAL A N 1
ATOM 1697 C CA . VAL A 1 221 ? -21.208 -1.374 24.861 1.00 87.50 221 VAL A CA 1
ATOM 1698 C C . VAL A 1 221 ? -21.669 -2.787 24.474 1.00 87.50 221 VAL A C 1
ATOM 1700 O O . VAL A 1 221 ? -22.673 -2.915 23.771 1.00 87.50 221 VAL A O 1
ATOM 1703 N N . PRO A 1 222 ? -20.988 -3.862 24.920 1.00 89.44 222 PRO A N 1
ATOM 1704 C CA . PRO A 1 222 ? -21.430 -5.226 24.656 1.00 89.44 222 PRO A CA 1
ATOM 1705 C C . PRO A 1 222 ? -22.834 -5.488 25.228 1.00 89.44 222 PRO A C 1
ATOM 1707 O O . PRO A 1 222 ? -23.147 -5.032 26.332 1.00 89.44 222 PRO A O 1
ATOM 1710 N N . PRO A 1 223 ? -23.686 -6.278 24.552 1.00 87.44 223 PRO A N 1
ATOM 1711 C CA . PRO A 1 223 ? -25.041 -6.556 25.033 1.00 87.44 223 PRO A CA 1
ATOM 1712 C C . PRO A 1 223 ? -25.041 -7.310 26.370 1.00 87.44 223 PRO A C 1
ATOM 1714 O O . PRO A 1 223 ? -25.922 -7.093 27.199 1.00 87.44 223 PRO A O 1
ATOM 1717 N N . ASN A 1 224 ? -24.024 -8.143 26.612 1.00 89.88 224 ASN A N 1
ATOM 1718 C CA . ASN A 1 224 ? -23.841 -8.846 27.883 1.00 89.88 224 ASN A CA 1
ATOM 1719 C C . ASN A 1 224 ? -23.615 -7.862 29.036 1.00 89.88 224 ASN A C 1
ATOM 1721 O O . ASN A 1 224 ? -24.262 -7.989 30.072 1.00 89.88 224 ASN A O 1
ATOM 1725 N N . LEU A 1 225 ? -22.775 -6.842 28.819 1.00 90.06 225 LEU A N 1
ATOM 1726 C CA . LEU A 1 225 ? -22.510 -5.779 29.788 1.00 90.06 225 LEU A CA 1
ATOM 1727 C C . LEU A 1 225 ? -23.813 -5.052 30.157 1.00 90.06 225 LEU A C 1
ATOM 1729 O O . LEU A 1 225 ? -24.179 -4.957 31.329 1.00 90.06 225 LEU A O 1
ATOM 1733 N N . ALA A 1 226 ? -24.579 -4.630 29.147 1.00 89.62 226 ALA A N 1
ATOM 1734 C CA . ALA A 1 226 ? -25.869 -3.983 29.365 1.00 89.62 226 ALA A CA 1
ATOM 1735 C C . ALA A 1 226 ? -26.876 -4.902 30.082 1.00 89.62 226 ALA A C 1
ATOM 1737 O O . ALA A 1 226 ? -27.605 -4.447 30.964 1.00 89.62 226 ALA A O 1
ATOM 1738 N N . HIS A 1 227 ? -26.914 -6.196 29.752 1.00 90.56 227 HIS A N 1
ATOM 1739 C CA . HIS A 1 227 ? -27.828 -7.149 30.380 1.00 90.56 227 HIS A CA 1
ATOM 1740 C C . HIS A 1 227 ? -27.489 -7.396 31.855 1.00 90.56 227 HIS A C 1
ATOM 1742 O O . HIS A 1 227 ? -28.394 -7.381 32.692 1.00 90.56 227 HIS A O 1
ATOM 1748 N N . VAL A 1 228 ? -26.208 -7.585 32.185 1.00 92.06 228 VAL A N 1
ATOM 1749 C CA . VAL A 1 228 ? -25.742 -7.774 33.568 1.00 92.06 228 VAL A CA 1
ATOM 1750 C C . VAL A 1 228 ? -26.077 -6.548 34.411 1.00 92.06 228 VAL A C 1
ATOM 1752 O O . VAL A 1 228 ? -26.667 -6.692 35.478 1.00 92.06 228 VAL A O 1
ATOM 1755 N N . ILE A 1 229 ? -25.828 -5.340 33.902 1.00 90.25 229 ILE A N 1
ATOM 1756 C CA . ILE A 1 229 ? -26.161 -4.105 34.624 1.00 90.25 229 ILE A CA 1
ATOM 1757 C C . ILE A 1 229 ? -27.680 -3.946 34.795 1.00 90.25 229 ILE A C 1
ATOM 1759 O O . ILE A 1 229 ? -28.166 -3.564 35.863 1.00 90.25 229 ILE A O 1
ATOM 1763 N N . CYS A 1 230 ? -28.461 -4.255 33.756 1.00 89.56 230 CYS A N 1
ATOM 1764 C CA . CYS A 1 230 ? -29.905 -4.054 33.796 1.00 89.56 230 CYS A CA 1
ATOM 1765 C C . CYS A 1 230 ? -30.650 -5.084 34.650 1.00 89.56 230 CYS A C 1
ATOM 1767 O O . CYS A 1 230 ? -31.626 -4.725 35.319 1.00 89.56 230 CYS A O 1
ATOM 1769 N N . ARG A 1 231 ? -30.265 -6.362 34.560 1.00 88.00 231 ARG A N 1
ATOM 1770 C CA . ARG A 1 231 ? -31.044 -7.520 35.036 1.00 88.00 231 ARG A CA 1
ATOM 1771 C C . ARG A 1 231 ? -30.254 -8.499 35.905 1.00 88.00 231 ARG A C 1
ATOM 1773 O O . ARG A 1 231 ? -30.892 -9.326 36.548 1.00 88.00 231 ARG A O 1
ATOM 1780 N N . GLY A 1 232 ? -28.926 -8.431 35.904 1.00 85.94 232 GLY A N 1
ATOM 1781 C CA . GLY A 1 232 ? -28.068 -9.338 36.661 1.00 85.94 232 GLY A CA 1
ATOM 1782 C C . GLY A 1 232 ? -28.150 -9.136 38.174 1.00 85.94 232 GLY A C 1
ATOM 1783 O O . GLY A 1 232 ? -28.678 -8.136 38.672 1.00 85.94 232 GLY A O 1
ATOM 1784 N N . GLU A 1 233 ? -27.626 -10.119 38.902 1.00 84.12 233 GLU A N 1
ATOM 1785 C CA . GLU A 1 233 ? -27.397 -10.021 40.343 1.00 84.12 233 GLU A CA 1
ATOM 1786 C C . GLU A 1 233 ? -26.092 -9.259 40.629 1.00 84.12 233 GLU A C 1
ATOM 1788 O O . GLU A 1 233 ? -25.235 -9.106 39.756 1.00 84.12 233 GLU A O 1
ATOM 1793 N N . VAL A 1 234 ? -25.959 -8.723 41.846 1.00 83.75 234 VAL A N 1
ATOM 1794 C CA . VAL A 1 234 ? -24.782 -7.937 42.249 1.00 83.75 234 VAL A CA 1
ATOM 1795 C C . VAL A 1 234 ? -23.689 -8.886 42.740 1.00 83.75 234 VAL A C 1
ATOM 1797 O O . VAL A 1 234 ? -23.521 -9.097 43.943 1.00 83.75 234 VAL A O 1
ATOM 1800 N N . ASP A 1 235 ? -22.980 -9.456 41.767 1.00 86.62 235 ASP A N 1
ATOM 1801 C CA . ASP A 1 235 ? -21.858 -10.384 41.941 1.00 86.62 235 ASP A CA 1
ATOM 1802 C C . ASP A 1 235 ? -20.515 -9.754 41.511 1.00 86.62 235 ASP A C 1
ATOM 1804 O O . ASP A 1 235 ? -20.451 -8.595 41.098 1.00 86.62 235 ASP A O 1
ATOM 1808 N N . GLU A 1 236 ? -19.417 -10.518 41.563 1.00 85.75 236 GLU A N 1
ATOM 1809 C CA . GLU A 1 236 ? -18.095 -10.090 41.060 1.00 85.75 236 GLU A CA 1
ATOM 1810 C C . GLU A 1 236 ? -18.135 -9.688 39.575 1.00 85.75 236 GLU A C 1
ATOM 1812 O O . GLU A 1 236 ? -17.519 -8.705 39.180 1.00 85.75 236 GLU A O 1
ATOM 1817 N N . ILE A 1 237 ? -18.943 -10.378 38.767 1.00 88.75 237 ILE A N 1
ATOM 1818 C CA . ILE A 1 237 ? -19.118 -10.073 37.339 1.00 88.75 237 ILE A CA 1
ATOM 1819 C C . ILE A 1 237 ? -19.764 -8.693 37.153 1.00 88.75 237 ILE A C 1
ATOM 1821 O O . ILE A 1 237 ? -19.400 -7.943 36.250 1.00 88.75 237 ILE A O 1
ATOM 1825 N N . PHE A 1 238 ? -20.714 -8.327 38.022 1.00 90.12 238 PHE A N 1
ATOM 1826 C CA . PHE A 1 238 ? -21.321 -6.997 38.006 1.00 90.12 238 PHE A CA 1
ATOM 1827 C C . PHE A 1 238 ? -20.290 -5.924 38.367 1.00 90.12 238 PHE A C 1
ATOM 1829 O O . PHE A 1 238 ? -20.280 -4.861 37.755 1.00 90.12 238 PHE A O 1
ATOM 1836 N N . LEU A 1 239 ? -19.398 -6.209 39.320 1.00 89.56 239 LEU A N 1
ATOM 1837 C CA . LEU A 1 239 ? -18.321 -5.297 39.697 1.00 89.56 239 LEU A CA 1
ATOM 1838 C C . LEU A 1 239 ? -1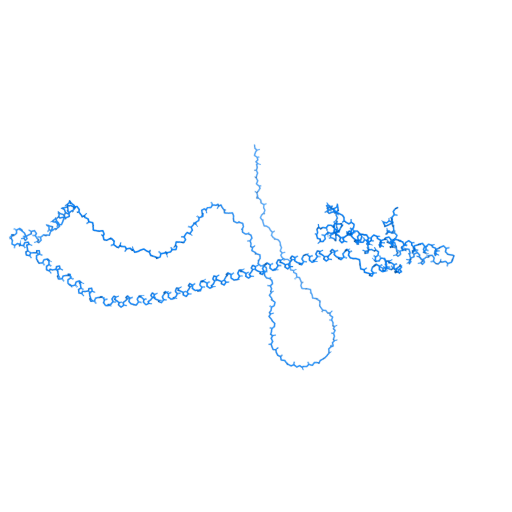7.376 -5.001 38.522 1.00 89.56 239 LEU A C 1
ATOM 1840 O O . LEU A 1 239 ? -17.066 -3.837 38.278 1.00 89.56 239 LEU A O 1
ATOM 1844 N N . GLU A 1 240 ? -16.934 -6.030 37.799 1.00 90.31 240 GLU A N 1
ATOM 1845 C CA . GLU A 1 240 ? -16.096 -5.874 36.600 1.00 90.31 240 GLU A CA 1
ATOM 1846 C C . GLU A 1 240 ? -16.836 -5.101 35.505 1.00 90.31 240 GLU A C 1
ATOM 1848 O O . GLU A 1 240 ? -16.322 -4.119 34.981 1.00 90.31 240 GLU A O 1
ATOM 1853 N N . CYS A 1 241 ? -18.103 -5.439 35.264 1.00 91.00 241 CYS A N 1
ATOM 1854 C CA . CYS A 1 241 ? -18.961 -4.711 34.332 1.00 91.00 241 CYS A CA 1
ATOM 1855 C C . CYS A 1 241 ? -19.081 -3.211 34.670 1.00 91.00 241 CYS A C 1
ATOM 1857 O O . CYS A 1 241 ? -19.096 -2.368 33.775 1.00 91.00 241 CYS A O 1
ATOM 1859 N N . VAL A 1 242 ? -19.174 -2.844 35.951 1.00 89.75 242 VAL A N 1
ATOM 1860 C CA . VAL A 1 242 ? -19.239 -1.432 36.365 1.00 89.75 242 VAL A CA 1
ATOM 1861 C C . VAL A 1 242 ? -17.906 -0.714 36.126 1.00 89.75 242 VAL A C 1
ATOM 1863 O O . VAL A 1 242 ? -17.926 0.442 35.708 1.00 89.75 242 VAL A O 1
ATOM 1866 N N . LYS A 1 243 ? -16.766 -1.388 36.326 1.00 89.69 243 LYS A N 1
ATOM 1867 C CA . LYS A 1 243 ? -15.437 -0.838 36.000 1.00 89.69 243 LYS A CA 1
ATOM 1868 C C . LYS A 1 243 ? -15.301 -0.560 34.505 1.00 89.69 243 LYS A C 1
A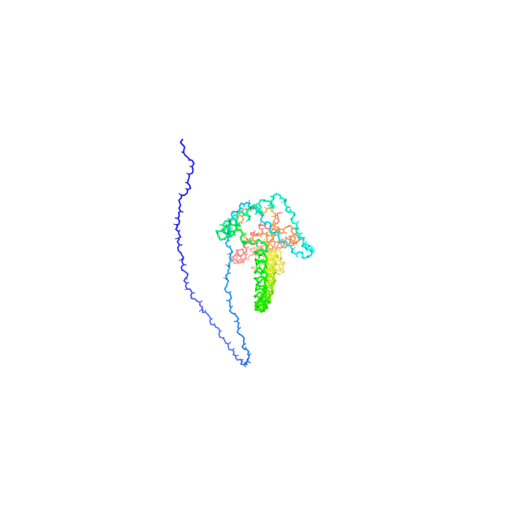TOM 1870 O O . LYS A 1 243 ? -14.973 0.562 34.129 1.00 89.69 243 LYS A O 1
ATOM 1875 N N . ASP A 1 244 ? -15.650 -1.540 33.672 1.00 89.50 244 ASP A N 1
ATOM 1876 C CA . ASP A 1 244 ? -15.630 -1.407 32.211 1.00 89.50 244 ASP A CA 1
ATOM 1877 C C . ASP A 1 244 ? -16.564 -0.285 31.735 1.00 89.50 244 ASP A C 1
ATOM 1879 O O . ASP A 1 244 ? -16.250 0.461 30.808 1.00 89.50 244 ASP A O 1
ATOM 1883 N N . LEU A 1 245 ? -17.735 -0.141 32.368 1.00 89.12 245 LEU A N 1
ATOM 1884 C CA . LEU A 1 245 ? -18.671 0.936 32.053 1.00 89.12 245 LEU A CA 1
ATOM 1885 C C . LEU A 1 245 ? -18.083 2.315 32.370 1.00 89.12 245 LEU A C 1
ATOM 1887 O O . LEU A 1 245 ? -18.276 3.240 31.581 1.00 89.12 245 LEU A O 1
ATOM 1891 N N . GLU A 1 246 ? -17.396 2.462 33.503 1.00 87.56 246 GLU A N 1
ATOM 1892 C CA . GLU A 1 246 ? -16.793 3.735 33.903 1.00 87.56 246 GLU A CA 1
ATOM 1893 C C . GLU A 1 246 ? -15.605 4.099 33.001 1.00 87.56 246 GLU A C 1
ATOM 1895 O O . GLU A 1 246 ? -15.482 5.260 32.617 1.00 87.56 246 GLU A O 1
ATOM 1900 N N . GLU A 1 247 ? -14.798 3.126 32.561 1.00 86.19 247 GLU A N 1
ATOM 1901 C CA . GLU A 1 247 ? -13.740 3.350 31.563 1.00 86.19 247 GLU A CA 1
ATOM 1902 C C . GLU A 1 247 ? -14.323 3.849 30.230 1.00 86.19 247 GLU A C 1
ATOM 1904 O O . GLU A 1 247 ? -13.870 4.851 29.667 1.00 86.19 247 GLU A O 1
ATOM 1909 N N . LYS A 1 248 ? -15.398 3.209 29.752 1.00 86.75 248 LYS A N 1
ATOM 1910 C CA . LYS A 1 248 ? -16.101 3.627 28.527 1.00 86.75 248 LYS A CA 1
ATOM 1911 C C . LYS A 1 248 ? -16.762 4.992 28.677 1.00 86.75 248 LYS A C 1
ATOM 1913 O O . LYS A 1 248 ? -16.750 5.788 27.739 1.00 86.75 248 LYS A O 1
ATOM 1918 N N . PHE A 1 249 ? -17.314 5.291 29.851 1.00 85.00 249 PHE A N 1
ATOM 1919 C CA . PHE A 1 249 ? -17.878 6.602 30.153 1.00 85.00 249 PHE A CA 1
ATOM 1920 C C . PHE A 1 249 ? -16.799 7.690 30.173 1.00 85.00 249 PHE A C 1
ATOM 1922 O O . PHE A 1 249 ? -16.993 8.734 29.549 1.00 85.00 249 PHE A O 1
ATOM 1929 N N . ALA A 1 250 ? -15.654 7.434 30.810 1.00 83.12 250 ALA A N 1
ATOM 1930 C CA . ALA A 1 250 ? -14.521 8.352 30.838 1.00 83.12 250 ALA A CA 1
ATOM 1931 C C . ALA A 1 250 ? -14.004 8.639 29.423 1.00 83.12 250 ALA A C 1
ATOM 1933 O O . ALA A 1 250 ? -13.845 9.802 29.058 1.00 83.12 250 ALA A O 1
ATOM 1934 N N . TYR A 1 251 ? -13.837 7.602 28.594 1.00 79.69 251 TYR A N 1
ATOM 1935 C CA . TYR A 1 251 ? -13.417 7.756 27.200 1.00 79.69 251 TYR A CA 1
ATOM 1936 C C . TYR A 1 251 ? -14.406 8.596 26.385 1.00 79.69 251 TYR A C 1
ATOM 1938 O O . TYR A 1 251 ? -14.010 9.498 25.658 1.00 79.69 251 TYR A O 1
ATOM 1946 N N . VAL A 1 252 ? -15.709 8.349 26.522 1.00 80.12 252 VAL A N 1
ATOM 1947 C CA . VAL A 1 252 ? -16.742 9.079 25.774 1.00 80.12 252 VAL A CA 1
ATOM 1948 C C . VAL A 1 252 ? -16.913 10.525 26.268 1.00 80.12 252 VAL A C 1
ATOM 1950 O O . VAL A 1 252 ? -17.250 11.408 25.478 1.00 80.12 252 VAL A O 1
ATOM 1953 N N . GLN A 1 253 ? -16.640 10.789 27.549 1.00 75.75 253 GLN A N 1
ATOM 1954 C CA . GLN A 1 253 ? -16.649 12.133 28.131 1.00 75.75 253 GLN A CA 1
ATOM 1955 C C . GLN A 1 253 ? -15.407 12.958 27.742 1.00 75.75 253 GLN A C 1
ATOM 1957 O O . GLN A 1 253 ? -15.426 14.187 27.874 1.00 75.75 253 GLN A O 1
ATOM 1962 N N . MET A 1 254 ? -14.349 12.327 27.213 1.00 68.75 254 MET A N 1
ATOM 1963 C CA . MET A 1 254 ? -13.168 13.048 26.736 1.00 68.75 254 MET A CA 1
ATOM 1964 C C . MET A 1 254 ? -13.533 14.020 25.628 1.00 68.75 254 MET A C 1
ATOM 1966 O O . MET A 1 254 ? -13.881 13.664 24.501 1.00 68.75 254 MET A O 1
ATOM 1970 N N . THR A 1 255 ? -13.429 15.287 26.003 1.00 58.78 255 THR A N 1
ATOM 1971 C CA . THR A 1 255 ? -13.637 16.447 25.152 1.00 58.78 255 THR A CA 1
ATOM 1972 C C . THR A 1 255 ? -12.278 17.048 24.798 1.00 58.78 255 THR A C 1
ATOM 1974 O O . THR A 1 255 ? -11.285 16.835 25.494 1.00 58.78 255 THR A O 1
ATOM 1977 N N . GLU A 1 256 ? -12.270 17.827 23.723 1.00 51.88 256 GLU A N 1
ATOM 1978 C CA . GLU A 1 256 ? -11.149 18.526 23.075 1.00 51.88 256 GLU A CA 1
ATOM 1979 C C . GLU A 1 256 ? -10.139 19.176 24.050 1.00 51.88 256 GLU A C 1
ATOM 1981 O O . GLU A 1 256 ? -8.946 19.250 23.769 1.00 51.88 256 GLU A O 1
ATOM 1986 N N . ASN A 1 257 ? -10.597 19.582 25.236 1.00 47.69 257 ASN A N 1
ATOM 1987 C CA . ASN A 1 257 ? -9.809 20.297 26.239 1.00 47.69 257 ASN A CA 1
ATOM 1988 C C . ASN A 1 257 ? -8.763 19.442 26.986 1.00 47.69 257 ASN A C 1
ATOM 1990 O O . ASN A 1 257 ? -7.865 20.024 27.582 1.00 47.69 257 ASN A O 1
ATOM 1994 N N . ASN A 1 258 ? -8.837 18.103 26.949 1.00 50.50 258 ASN A N 1
ATOM 1995 C CA . ASN A 1 258 ? -7.868 17.212 27.623 1.00 50.50 258 ASN A CA 1
ATOM 1996 C C . ASN A 1 258 ? -6.759 16.672 26.691 1.00 50.50 258 ASN A C 1
ATOM 1998 O O . ASN A 1 258 ? -5.932 15.877 27.119 1.00 50.50 258 ASN A O 1
ATOM 2002 N N . LEU A 1 259 ? -6.721 17.081 25.415 1.00 52.22 259 LEU A N 1
ATOM 2003 C CA . LEU A 1 259 ? -5.685 16.654 24.455 1.00 52.22 259 LEU A CA 1
ATOM 2004 C C . LEU A 1 259 ? -4.346 17.397 24.632 1.00 52.22 259 LEU A C 1
ATOM 2006 O O . LEU A 1 259 ? -3.342 16.982 24.060 1.00 52.22 259 LEU A O 1
ATOM 2010 N N . ASN A 1 260 ? -4.334 18.495 25.396 1.00 47.47 260 ASN A N 1
ATOM 2011 C CA . ASN A 1 260 ? -3.190 19.403 25.528 1.00 47.47 260 ASN A CA 1
ATOM 2012 C C . ASN A 1 260 ? -2.465 19.317 26.883 1.00 47.47 260 ASN A C 1
ATOM 2014 O O . ASN A 1 260 ? -1.579 20.137 27.114 1.00 47.47 260 ASN A O 1
ATOM 2018 N N . ASP A 1 261 ? -2.817 18.376 27.768 1.00 45.56 261 ASP A N 1
ATOM 2019 C CA . ASP A 1 261 ? -2.133 18.226 29.059 1.00 45.56 261 ASP A CA 1
ATOM 2020 C C . ASP A 1 261 ? -0.918 17.278 28.936 1.00 45.56 261 ASP A C 1
ATOM 2022 O O . ASP A 1 261 ? -1.092 16.080 28.692 1.00 45.56 261 ASP A O 1
ATOM 2026 N N . PRO A 1 262 ? 0.326 17.775 29.098 1.00 51.53 262 PRO A N 1
ATOM 2027 C CA . PRO A 1 262 ? 1.550 16.979 28.968 1.00 51.53 262 PRO A CA 1
ATOM 2028 C C . PRO A 1 262 ? 1.817 16.023 30.150 1.00 51.53 262 PRO A C 1
ATOM 2030 O O . PRO A 1 262 ? 2.758 15.236 30.072 1.00 51.53 262 PRO A O 1
ATOM 2033 N N . ASP A 1 263 ? 1.000 16.059 31.211 1.00 44.81 263 ASP A N 1
ATOM 2034 C CA . ASP A 1 263 ? 1.175 15.251 32.433 1.00 44.81 263 ASP A CA 1
ATOM 2035 C C . ASP A 1 263 ? 0.303 13.976 32.478 1.00 44.81 263 ASP A C 1
ATOM 2037 O O . ASP A 1 263 ? 0.407 13.174 33.416 1.00 44.81 263 ASP A O 1
ATOM 2041 N N . CYS A 1 264 ? -0.531 13.719 31.462 1.00 47.12 264 CYS A N 1
ATOM 2042 C CA . CYS A 1 264 ? -1.298 12.474 31.369 1.00 47.12 264 CYS A CA 1
ATOM 2043 C C . CYS A 1 264 ? -0.381 11.297 31.004 1.00 47.12 264 CYS A C 1
ATOM 2045 O O . CYS A 1 264 ? -0.172 10.950 29.845 1.00 47.12 264 CYS A O 1
ATOM 2047 N N . SER A 1 265 ? 0.148 10.659 32.044 1.00 42.19 265 SER A N 1
ATOM 2048 C CA . SER A 1 265 ? 1.075 9.523 32.005 1.00 42.19 265 SER A CA 1
ATOM 2049 C C . SER A 1 265 ? 0.434 8.191 31.581 1.00 42.19 265 SER A C 1
ATOM 2051 O O . SER A 1 265 ? 1.019 7.142 31.843 1.00 42.19 265 SER A O 1
ATOM 2053 N N . ASP A 1 266 ? -0.745 8.205 30.947 1.00 44.47 266 ASP A N 1
ATOM 2054 C CA . ASP A 1 266 ? -1.441 6.989 30.517 1.00 44.47 266 ASP A CA 1
ATOM 2055 C C . ASP A 1 266 ? -1.572 6.939 28.977 1.00 44.47 266 ASP A C 1
ATOM 2057 O O . ASP A 1 266 ? -2.503 7.511 28.397 1.00 44.47 266 ASP A O 1
ATOM 2061 N N . PRO A 1 267 ? -0.635 6.264 28.275 1.00 47.38 267 PRO A N 1
ATOM 2062 C CA . PRO A 1 267 ? -0.623 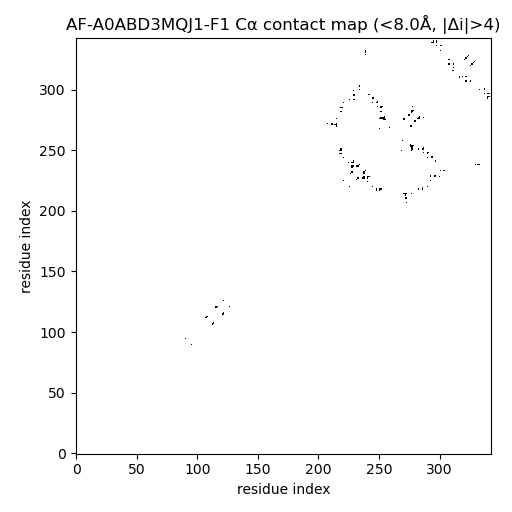6.122 26.812 1.00 47.38 267 PRO A CA 1
ATOM 2063 C C . PRO A 1 267 ? -1.874 5.440 26.247 1.00 47.38 267 PRO A C 1
ATOM 2065 O O . PRO A 1 267 ? -2.096 5.437 25.037 1.00 47.38 267 PRO A O 1
ATOM 2068 N N . GLY A 1 268 ? -2.691 4.847 27.120 1.00 48.00 268 GLY A N 1
ATOM 2069 C CA . GLY A 1 268 ? -3.936 4.197 26.770 1.00 48.00 268 GLY A CA 1
ATOM 2070 C C . GLY A 1 268 ? -5.036 5.159 26.340 1.00 48.00 268 GLY A C 1
ATOM 2071 O O . GLY A 1 268 ? -5.976 4.693 25.732 1.00 48.00 268 GLY A O 1
ATOM 2072 N N . LEU A 1 269 ? -4.974 6.468 26.576 1.00 51.53 269 LEU A N 1
ATOM 2073 C CA . LEU A 1 269 ? -6.117 7.380 26.363 1.00 51.53 269 LEU A CA 1
ATOM 2074 C C . LEU A 1 269 ? -5.991 8.312 25.152 1.00 51.53 269 LEU A C 1
ATOM 2076 O O . LEU A 1 269 ? -6.808 9.210 24.960 1.00 51.53 269 LEU A O 1
ATOM 2080 N N . ILE A 1 270 ? -4.986 8.086 24.312 1.00 53.09 270 ILE A N 1
ATOM 2081 C CA . ILE A 1 270 ? -4.768 8.875 23.105 1.00 53.09 270 ILE A CA 1
ATOM 2082 C C . ILE A 1 270 ? -5.899 8.544 22.127 1.00 53.09 270 ILE A C 1
ATOM 2084 O O . ILE A 1 270 ? -6.134 7.380 21.797 1.00 53.09 270 ILE A O 1
ATOM 2088 N N . SER A 1 271 ? -6.640 9.562 21.688 1.00 54.38 271 SER A N 1
ATOM 2089 C CA . SER A 1 271 ? -7.691 9.436 20.676 1.00 54.38 271 SER A CA 1
ATOM 2090 C C . SER A 1 271 ? -7.157 8.651 19.475 1.00 54.38 271 SER A C 1
ATOM 2092 O O . SER A 1 271 ? -6.302 9.153 18.746 1.00 54.38 271 SER A O 1
ATOM 2094 N N . SER A 1 272 ? -7.660 7.433 19.261 1.00 54.19 272 SER A N 1
ATOM 2095 C CA . SER A 1 272 ? -7.141 6.470 18.277 1.00 54.19 272 SER A CA 1
ATOM 2096 C C . SER A 1 272 ? -7.248 6.931 16.819 1.00 54.19 272 SER A C 1
ATOM 2098 O O . SER A 1 272 ? -6.757 6.265 15.915 1.00 54.19 272 SER A O 1
ATOM 2100 N N . SER A 1 273 ? -7.885 8.075 16.564 1.00 53.84 273 SER A N 1
ATOM 2101 C CA . SER A 1 273 ? -7.976 8.698 15.239 1.00 53.84 273 SER A CA 1
ATOM 2102 C C . SER A 1 273 ? -7.688 10.205 15.259 1.00 53.84 273 SER A C 1
ATOM 2104 O O . SER A 1 273 ? -8.064 10.906 14.326 1.00 53.84 273 SER A O 1
ATOM 2106 N N . GLY A 1 274 ? -7.078 10.732 16.331 1.00 58.81 274 GLY A N 1
ATOM 2107 C CA . GLY A 1 274 ? -6.794 12.171 16.489 1.00 58.81 274 GLY A CA 1
ATOM 2108 C C . GLY A 1 274 ? -8.033 13.071 16.626 1.00 58.81 274 GLY A C 1
ATOM 2109 O O . GLY A 1 274 ? -7.905 14.286 16.744 1.00 58.81 274 GLY A O 1
ATOM 2110 N N . ILE A 1 275 ? -9.231 12.482 16.617 1.00 63.41 275 ILE A N 1
ATOM 2111 C CA . ILE A 1 275 ? -10.519 13.159 16.753 1.00 63.41 275 ILE A CA 1
ATOM 2112 C C . ILE A 1 275 ? -11.124 12.725 18.096 1.00 63.41 275 ILE A C 1
ATOM 2114 O O . ILE A 1 275 ? -11.221 11.519 18.349 1.00 63.41 275 ILE A O 1
ATOM 2118 N N . PRO A 1 276 ? -11.535 13.661 18.969 1.00 64.75 276 PRO A N 1
ATOM 2119 C CA . PRO A 1 276 ? -12.135 13.310 20.248 1.00 64.75 276 PRO A CA 1
ATOM 2120 C C . PRO A 1 276 ? -13.483 12.605 20.026 1.00 64.75 276 PRO A C 1
ATOM 2122 O O . PRO A 1 276 ? -14.287 13.072 19.208 1.00 64.75 276 PRO A O 1
ATOM 2125 N N . PRO A 1 277 ? -13.782 11.518 20.763 1.00 64.56 277 PRO A N 1
ATOM 2126 C CA . PRO A 1 277 ? -15.001 10.733 20.574 1.00 64.56 277 PRO A CA 1
ATOM 2127 C C . PRO A 1 277 ? -16.268 11.579 20.732 1.00 64.56 277 PRO A C 1
ATOM 2129 O O . PRO A 1 277 ? -17.206 11.402 19.958 1.00 64.56 277 PRO A O 1
ATOM 2132 N N . ALA A 1 278 ? -16.266 12.576 21.623 1.00 63.91 278 ALA A N 1
ATOM 2133 C CA . ALA A 1 278 ? -17.380 13.503 21.835 1.00 63.91 278 ALA A CA 1
ATOM 2134 C C . ALA A 1 278 ? -17.753 14.356 20.600 1.00 63.91 278 ALA A C 1
ATOM 2136 O O . ALA A 1 278 ? -18.889 14.819 20.482 1.00 63.91 278 ALA A O 1
ATOM 2137 N N . SER A 1 279 ? -16.824 14.561 19.661 1.00 67.00 279 SER A N 1
ATOM 2138 C CA . SER A 1 279 ? -17.094 15.309 18.424 1.00 67.00 279 SER A CA 1
ATOM 2139 C C . SER A 1 279 ? -17.784 14.454 17.352 1.00 67.00 279 SER A C 1
ATOM 2141 O O . SER A 1 279 ? -18.505 14.988 16.504 1.00 67.00 279 SER A O 1
ATOM 2143 N N . THR A 1 280 ? -17.637 13.126 17.427 1.00 77.44 280 THR A N 1
ATOM 2144 C CA . THR A 1 280 ? -18.213 12.180 16.462 1.00 77.44 280 THR A CA 1
ATOM 2145 C C . THR A 1 280 ? -19.716 11.974 16.682 1.00 77.44 280 THR A C 1
ATOM 2147 O O . THR A 1 280 ? -20.215 12.050 17.806 1.00 77.44 280 THR A O 1
ATOM 2150 N N . VAL A 1 281 ? -20.458 11.683 15.606 1.00 79.38 281 VAL A N 1
ATOM 2151 C CA . VAL A 1 281 ? -21.912 11.417 15.673 1.00 79.38 281 VAL A CA 1
ATOM 2152 C C . VAL A 1 281 ? -22.205 10.190 16.542 1.00 79.38 281 VAL A C 1
ATOM 2154 O O . VAL A 1 281 ? -23.026 10.271 17.452 1.00 79.38 281 VAL A O 1
ATOM 2157 N N . ALA A 1 282 ? -21.465 9.096 16.332 1.00 79.56 282 ALA A N 1
ATOM 2158 C CA . ALA A 1 282 ? -21.587 7.879 17.135 1.00 79.56 282 ALA A CA 1
ATOM 2159 C C . ALA A 1 282 ? -21.283 8.137 18.620 1.00 79.56 282 ALA A C 1
ATOM 2161 O O . ALA A 1 282 ? -21.989 7.632 19.491 1.00 79.56 282 ALA A O 1
ATOM 2162 N N . GLY A 1 283 ? -20.267 8.961 18.912 1.00 79.56 283 GLY A N 1
ATOM 2163 C CA . GLY A 1 283 ? -19.931 9.379 20.273 1.00 79.56 283 GLY A CA 1
ATOM 2164 C C . GLY A 1 283 ? -21.094 10.075 20.952 1.00 79.56 283 GLY A C 1
ATOM 2165 O O . GLY A 1 283 ? -21.535 9.627 22.004 1.00 79.56 283 GLY A O 1
ATOM 2166 N N . LYS A 1 284 ? -21.652 11.113 20.321 1.00 81.00 284 LYS A N 1
ATOM 2167 C CA . LYS A 1 284 ? -22.786 11.880 20.863 1.00 81.00 284 LYS A CA 1
ATOM 2168 C C . LYS A 1 284 ? -24.005 11.007 21.167 1.00 81.00 284 LYS A C 1
ATOM 2170 O O . LYS A 1 284 ? -24.631 11.187 22.209 1.00 81.00 284 LYS A O 1
ATOM 2175 N N . GLU A 1 285 ? -24.325 10.051 20.299 1.00 83.94 285 GLU A N 1
ATOM 2176 C CA . GLU A 1 285 ? -25.414 9.099 20.546 1.00 83.94 285 GLU A CA 1
ATOM 2177 C C . GLU A 1 285 ? -25.091 8.171 21.725 1.00 83.94 285 GLU A C 1
ATOM 2179 O O . GLU A 1 285 ? -25.899 8.026 22.650 1.00 83.94 285 GLU A O 1
ATOM 2184 N N . MET A 1 286 ? -23.888 7.589 21.748 1.00 85.00 286 MET A N 1
ATOM 2185 C CA . MET A 1 286 ? -23.481 6.658 22.802 1.00 85.00 286 MET A CA 1
ATOM 2186 C C . MET A 1 286 ? -23.318 7.320 24.171 1.00 85.00 286 MET A C 1
ATOM 2188 O O . MET A 1 286 ? -23.644 6.672 25.165 1.00 85.00 286 MET A O 1
ATOM 2192 N N . VAL A 1 287 ? -22.952 8.608 24.258 1.00 85.19 287 VAL A N 1
ATOM 2193 C CA . VAL A 1 287 ? -22.979 9.379 25.521 1.00 85.19 287 VAL A CA 1
ATOM 2194 C C . VAL A 1 287 ? -24.339 9.220 26.202 1.00 85.19 287 VAL A C 1
ATOM 2196 O O . VAL A 1 287 ? -24.411 8.935 27.399 1.00 85.19 287 VAL A O 1
ATOM 2199 N N . GLY A 1 288 ? -25.429 9.374 25.444 1.00 85.00 288 GLY A N 1
ATOM 2200 C CA . GLY A 1 288 ? -26.786 9.288 25.976 1.00 85.00 288 GLY A CA 1
ATOM 2201 C C . GLY A 1 288 ? -27.132 7.888 26.486 1.00 85.00 288 GLY A C 1
ATOM 2202 O O . GLY A 1 288 ? -27.748 7.747 27.544 1.00 85.00 288 GLY A O 1
ATOM 2203 N N . HIS A 1 289 ? -26.719 6.846 25.764 1.00 87.06 289 HIS A N 1
ATOM 2204 C CA . HIS A 1 289 ? -26.970 5.456 26.153 1.00 87.06 289 HIS A CA 1
ATOM 2205 C C . HIS A 1 289 ? -26.122 5.017 27.354 1.00 87.06 289 HIS A C 1
ATOM 2207 O O . HIS A 1 289 ? -26.665 4.440 28.297 1.00 87.06 289 HIS A O 1
ATOM 2213 N N . ILE A 1 290 ? -24.828 5.342 27.364 1.00 88.19 290 ILE A N 1
ATOM 2214 C CA . ILE A 1 290 ? -23.909 5.021 28.464 1.00 88.19 290 ILE A CA 1
ATOM 2215 C C . ILE A 1 290 ? -24.321 5.777 29.729 1.00 88.19 290 ILE A C 1
ATOM 2217 O O . ILE A 1 290 ? -24.368 5.179 30.800 1.00 88.19 290 ILE A O 1
ATOM 2221 N N . SER A 1 291 ? -24.723 7.048 29.618 1.00 88.00 291 SER A N 1
ATOM 2222 C CA . SER A 1 291 ? -25.221 7.819 30.767 1.00 88.00 291 SER A CA 1
ATOM 2223 C C . SER A 1 291 ? -26.456 7.166 31.395 1.00 88.00 291 SER A C 1
ATOM 2225 O O . SER A 1 291 ? -26.513 7.000 32.610 1.00 88.00 291 SER A O 1
ATOM 2227 N N . LYS A 1 292 ? -27.426 6.720 30.582 1.00 89.25 292 LYS A N 1
ATOM 2228 C CA . LYS A 1 292 ? -28.608 5.990 31.081 1.00 89.25 292 LYS A CA 1
ATOM 2229 C C . LYS A 1 292 ? -28.221 4.684 31.777 1.00 89.25 292 LYS A C 1
ATOM 2231 O O . LYS A 1 292 ? -28.753 4.382 32.843 1.00 89.25 292 LYS A O 1
ATOM 2236 N N . LEU A 1 293 ? -27.286 3.934 31.196 1.00 89.75 293 LEU A N 1
ATOM 2237 C CA . LEU A 1 293 ? -26.806 2.680 31.772 1.00 89.75 293 LEU A CA 1
ATOM 2238 C C . LEU A 1 293 ? -26.056 2.912 33.095 1.00 89.75 293 LEU A C 1
ATOM 2240 O O . LEU A 1 293 ? -26.235 2.147 34.040 1.00 89.75 293 LEU A O 1
ATOM 2244 N N . ARG A 1 294 ? -25.299 4.012 33.199 1.00 89.56 294 ARG A N 1
ATOM 2245 C CA . ARG A 1 294 ? -24.616 4.454 34.424 1.00 89.56 294 ARG A CA 1
ATOM 2246 C C . ARG A 1 294 ? -25.610 4.797 35.532 1.00 89.56 294 ARG A C 1
ATOM 2248 O O . ARG A 1 294 ? -25.459 4.301 36.644 1.00 89.56 294 ARG A O 1
ATOM 2255 N N . LEU A 1 295 ? -26.668 5.556 35.231 1.00 89.88 295 LEU A N 1
ATOM 2256 C CA . LEU A 1 295 ? -27.755 5.817 36.188 1.00 89.88 295 LEU A CA 1
ATOM 2257 C C . LEU A 1 295 ? -28.399 4.513 36.685 1.00 89.88 295 LEU A C 1
ATOM 2259 O O . LEU A 1 295 ? -28.604 4.333 37.884 1.00 89.88 295 LEU A O 1
ATOM 2263 N N . GLN A 1 296 ? -28.655 3.567 35.780 1.00 90.44 296 GLN A N 1
ATOM 2264 C CA . GLN A 1 296 ? -29.230 2.277 36.151 1.00 90.44 296 GLN A CA 1
ATOM 2265 C C . GLN A 1 296 ? -28.283 1.440 37.030 1.00 90.44 296 GLN A C 1
ATOM 2267 O O . GLN A 1 296 ? -28.739 0.784 37.971 1.00 90.44 296 GLN A O 1
ATOM 2272 N N . ALA A 1 297 ? -26.972 1.490 36.775 1.00 89.38 297 ALA A N 1
ATOM 2273 C CA . ALA A 1 297 ? -25.962 0.867 37.629 1.00 89.38 297 ALA A CA 1
ATOM 2274 C C . ALA A 1 297 ? -25.938 1.492 39.037 1.00 89.38 297 ALA A C 1
ATOM 2276 O O . ALA A 1 297 ? -25.878 0.761 40.030 1.00 89.38 297 ALA A O 1
ATOM 2277 N N . VAL A 1 298 ? -26.052 2.822 39.142 1.00 90.62 298 VAL A N 1
ATOM 2278 C CA . VAL A 1 298 ? -26.145 3.550 40.423 1.00 90.62 298 VAL A CA 1
ATOM 2279 C C . VAL A 1 298 ? -27.380 3.111 41.214 1.00 90.62 298 VAL A C 1
ATOM 2281 O O . VAL A 1 298 ? -27.260 2.742 42.386 1.00 90.62 298 VAL A O 1
ATOM 2284 N N . ASP A 1 299 ? -28.553 3.062 40.579 1.00 90.25 299 ASP A N 1
ATOM 2285 C CA . ASP A 1 299 ? -29.797 2.634 41.232 1.00 90.25 299 ASP A CA 1
ATOM 2286 C C . ASP A 1 299 ? -29.710 1.198 41.765 1.00 90.25 299 ASP A C 1
ATOM 2288 O O . ASP A 1 299 ? -30.108 0.913 42.901 1.00 90.25 299 ASP A O 1
ATOM 2292 N N . ARG A 1 300 ? -29.144 0.286 40.966 1.00 89.00 300 ARG A N 1
ATOM 2293 C CA . ARG A 1 300 ? -28.930 -1.120 41.344 1.00 89.00 300 ARG A CA 1
ATOM 2294 C C . ARG A 1 300 ? -27.974 -1.253 42.522 1.00 89.00 300 ARG A C 1
ATOM 2296 O O . ARG A 1 300 ? -28.297 -1.930 43.501 1.00 89.00 300 ARG A O 1
ATOM 2303 N N . THR A 1 301 ? -26.842 -0.564 42.451 1.00 89.38 301 THR A N 1
ATOM 2304 C CA . THR A 1 301 ? -25.816 -0.567 43.497 1.00 89.38 301 THR A CA 1
ATOM 2305 C C . THR A 1 301 ? -26.380 -0.022 44.811 1.00 89.38 301 THR A C 1
ATOM 2307 O O . THR A 1 301 ? -26.244 -0.641 45.869 1.00 89.38 301 THR A O 1
ATOM 2310 N N . ARG A 1 302 ? -27.132 1.083 44.749 1.00 89.62 302 ARG A N 1
ATOM 2311 C CA . ARG A 1 302 ? -27.821 1.657 45.910 1.00 89.62 302 ARG A CA 1
ATOM 2312 C C . ARG A 1 302 ? -28.861 0.699 46.494 1.00 89.62 302 ARG A C 1
ATOM 2314 O O . ARG A 1 302 ? -28.920 0.524 47.712 1.00 89.62 302 ARG A O 1
ATOM 2321 N N . ALA A 1 303 ? -29.678 0.059 45.656 1.00 89.75 303 ALA A N 1
ATOM 2322 C CA . ALA A 1 303 ? -30.678 -0.910 46.104 1.00 89.75 303 ALA A CA 1
ATOM 2323 C C . ALA A 1 303 ? -30.041 -2.119 46.812 1.00 89.75 303 ALA A C 1
ATOM 2325 O O . ALA A 1 303 ? -30.573 -2.584 47.827 1.00 89.75 303 ALA A O 1
ATOM 2326 N N . TYR A 1 304 ? -28.890 -2.589 46.323 1.00 89.19 304 TYR A N 1
ATOM 2327 C CA . TYR A 1 304 ? -28.112 -3.651 46.956 1.00 89.19 304 TYR A CA 1
ATOM 2328 C C . TYR A 1 304 ? -27.619 -3.244 48.346 1.00 89.19 304 TYR A C 1
ATOM 2330 O O . TYR A 1 304 ? -27.965 -3.909 49.326 1.00 89.19 304 TYR A O 1
ATOM 2338 N N . PHE A 1 305 ? -26.922 -2.111 48.480 1.00 87.88 305 PHE A N 1
ATOM 2339 C CA . PHE A 1 305 ? -26.444 -1.658 49.790 1.00 87.88 305 PHE A CA 1
ATOM 2340 C C . PHE A 1 305 ? -27.591 -1.384 50.770 1.00 87.88 305 PHE A C 1
ATOM 2342 O O . PHE A 1 305 ? -27.504 -1.754 51.940 1.00 87.88 305 PHE A O 1
ATOM 2349 N N . LEU A 1 306 ? -28.726 -0.840 50.315 1.00 88.69 306 LEU A N 1
ATOM 2350 C CA . LEU A 1 306 ? -29.915 -0.690 51.162 1.00 88.69 306 LEU A CA 1
ATOM 2351 C C . LEU A 1 306 ? -30.472 -2.041 51.638 1.00 88.69 306 LEU A C 1
ATOM 2353 O O . LEU A 1 306 ? -30.949 -2.144 52.772 1.00 88.69 306 LEU A O 1
ATOM 2357 N N . LYS A 1 307 ? -30.420 -3.087 50.805 1.00 88.19 307 LYS A N 1
ATOM 2358 C CA . LYS A 1 307 ? -30.813 -4.452 51.187 1.00 88.19 307 LYS A CA 1
ATOM 2359 C C . LYS A 1 307 ? -29.847 -5.032 52.224 1.00 88.19 307 LYS A C 1
ATOM 2361 O O . LYS A 1 307 ? -30.318 -5.583 53.219 1.00 88.19 307 LYS A O 1
ATOM 2366 N N . VAL A 1 308 ? -28.539 -4.842 52.045 1.00 86.44 308 VAL A N 1
ATOM 2367 C CA . VAL A 1 308 ? -27.503 -5.253 53.010 1.00 86.44 308 VAL A CA 1
ATOM 2368 C C . VAL A 1 308 ? -27.689 -4.530 54.352 1.00 86.44 308 VAL A C 1
ATOM 2370 O O . VAL A 1 308 ? -27.746 -5.169 55.402 1.00 86.44 308 VAL A O 1
ATOM 2373 N N . MET A 1 309 ? -27.927 -3.215 54.343 1.00 86.31 309 MET A N 1
ATOM 2374 C CA . MET A 1 309 ? -28.197 -2.433 55.559 1.00 86.31 309 MET A CA 1
ATOM 2375 C C . MET A 1 309 ? -29.479 -2.880 56.279 1.00 86.31 309 MET A C 1
ATOM 2377 O O . MET A 1 309 ? -29.530 -2.919 57.509 1.00 86.31 309 MET A O 1
ATOM 2381 N N . LYS A 1 310 ? -30.522 -3.277 55.535 1.00 87.31 310 LYS A N 1
ATOM 2382 C CA . LYS A 1 310 ? -31.734 -3.879 56.118 1.00 87.31 310 LYS A CA 1
ATOM 2383 C C . LYS A 1 310 ? -31.454 -5.240 56.759 1.00 87.31 310 LYS A C 1
ATOM 2385 O O . LYS A 1 310 ? -32.043 -5.536 57.796 1.00 87.31 310 LYS A O 1
ATOM 2390 N N . GLN A 1 311 ? -30.582 -6.061 56.171 1.00 84.50 311 GLN A N 1
ATOM 2391 C CA . GLN A 1 311 ? -30.175 -7.344 56.755 1.00 84.50 311 GLN A CA 1
ATOM 2392 C C . GLN A 1 311 ? -29.395 -7.146 58.058 1.00 84.50 311 GLN A C 1
ATOM 2394 O O . GLN A 1 311 ? -29.674 -7.840 59.030 1.00 84.50 311 GLN A O 1
ATOM 2399 N N . LEU A 1 312 ? -28.509 -6.149 58.124 1.00 82.44 312 LEU A N 1
ATOM 2400 C CA . LEU A 1 312 ? -27.776 -5.804 59.350 1.00 82.44 312 LEU A CA 1
ATOM 2401 C C . LEU A 1 312 ? -28.688 -5.342 60.496 1.00 82.44 312 LEU A C 1
ATOM 2403 O O . LEU A 1 312 ? -28.357 -5.540 61.661 1.00 82.44 312 LEU A O 1
ATOM 2407 N N . ARG A 1 313 ? -29.857 -4.766 60.186 1.00 84.56 313 ARG A N 1
ATOM 2408 C CA . ARG A 1 313 ? -30.849 -4.352 61.192 1.00 84.56 313 ARG A CA 1
ATOM 2409 C C . ARG A 1 313 ? -31.651 -5.527 61.774 1.00 84.56 313 ARG A C 1
ATOM 2411 O O . ARG A 1 313 ? -32.361 -5.341 62.760 1.00 84.56 313 ARG A O 1
ATOM 2418 N N . ARG A 1 314 ? -31.590 -6.727 61.180 1.00 82.75 314 ARG A N 1
ATOM 2419 C CA . ARG A 1 314 ? -32.333 -7.891 61.686 1.00 82.75 314 ARG A CA 1
ATOM 2420 C C . ARG A 1 314 ? -31.649 -8.490 62.926 1.00 82.75 314 ARG A C 1
ATOM 2422 O O . ARG A 1 314 ? -30.423 -8.624 62.942 1.00 82.75 314 ARG A O 1
ATOM 2429 N N . PRO A 1 315 ? -32.413 -8.877 63.964 1.00 69.19 315 PRO A N 1
ATOM 2430 C CA . PRO A 1 315 ? -31.853 -9.543 65.136 1.00 69.19 315 PRO A CA 1
ATOM 2431 C C . PRO A 1 315 ? -31.363 -10.959 64.782 1.00 69.19 315 PRO A C 1
ATOM 2433 O O . PRO A 1 315 ? -31.980 -11.638 63.965 1.00 69.19 315 PRO A O 1
ATOM 2436 N N . LYS A 1 316 ? -30.279 -11.411 65.436 1.00 73.12 316 LYS A N 1
ATOM 2437 C CA . LYS A 1 316 ? -29.605 -12.720 65.242 1.00 73.12 316 LYS A CA 1
ATOM 2438 C C . LYS A 1 316 ? -28.868 -12.917 63.903 1.00 73.12 316 LYS A C 1
ATOM 2440 O O . LYS A 1 316 ? -28.631 -14.049 63.494 1.00 73.12 316 LYS A O 1
ATOM 2445 N N . THR A 1 317 ? -28.461 -11.841 63.235 1.00 76.75 317 THR A N 1
ATOM 2446 C CA . THR A 1 317 ? -27.696 -11.929 61.979 1.00 76.75 317 THR A CA 1
ATOM 2447 C C . THR A 1 317 ? -26.188 -12.009 62.250 1.00 76.75 317 THR A C 1
ATOM 2449 O O . THR A 1 317 ? -25.668 -11.268 63.083 1.00 76.75 317 THR A O 1
ATOM 2452 N N . HIS A 1 318 ? -25.458 -12.880 61.543 1.00 81.38 318 HIS A N 1
ATOM 2453 C CA . HIS A 1 318 ? -23.995 -12.983 61.650 1.00 81.38 318 HIS A CA 1
ATOM 2454 C C . HIS A 1 318 ? -23.300 -11.775 60.996 1.00 81.38 318 HIS A C 1
ATOM 2456 O O . HIS A 1 318 ? -22.845 -11.839 59.855 1.00 81.38 318 HIS A O 1
ATOM 2462 N N . VAL A 1 319 ? -23.198 -10.670 61.739 1.00 80.19 319 VAL A N 1
ATOM 2463 C CA . VAL A 1 319 ? -22.656 -9.381 61.264 1.00 80.19 319 VAL A CA 1
ATOM 2464 C C . VAL A 1 319 ? -21.257 -9.517 60.646 1.00 80.19 319 VAL A C 1
ATOM 2466 O O . VAL A 1 319 ? -21.004 -8.929 59.597 1.00 80.19 319 VAL A O 1
ATOM 2469 N N . ARG A 1 320 ? -20.374 -10.346 61.227 1.00 79.06 320 ARG A N 1
ATOM 2470 C CA . ARG A 1 320 ? -19.002 -10.555 60.716 1.00 79.06 320 ARG A CA 1
ATOM 2471 C C . ARG A 1 320 ? -18.971 -11.136 59.298 1.00 79.06 320 ARG A C 1
ATOM 2473 O O . ARG A 1 320 ? -18.138 -10.720 58.505 1.00 79.06 320 ARG A O 1
ATOM 2480 N N . MET A 1 321 ? -19.886 -12.053 58.974 1.00 79.38 321 MET A N 1
ATOM 2481 C CA . MET A 1 321 ? -19.966 -12.673 57.644 1.00 79.38 321 MET A CA 1
ATOM 2482 C C . MET A 1 321 ? -20.455 -11.666 56.589 1.00 79.38 321 MET A C 1
ATOM 2484 O O . MET A 1 321 ? -19.931 -11.618 55.481 1.00 79.38 321 MET A O 1
ATOM 2488 N N . ILE A 1 322 ? -21.418 -10.812 56.946 1.00 78.69 322 ILE A N 1
ATOM 2489 C CA . ILE A 1 322 ? -21.929 -9.769 56.042 1.00 78.69 322 ILE A CA 1
ATOM 2490 C C . ILE A 1 322 ? -20.853 -8.706 55.775 1.00 78.69 322 ILE A C 1
ATOM 2492 O O . ILE A 1 322 ? -20.695 -8.255 54.643 1.00 78.69 322 ILE A O 1
ATOM 2496 N N . GLN A 1 323 ? -20.074 -8.329 56.791 1.00 79.62 323 GLN A N 1
ATOM 2497 C CA . GLN A 1 323 ? -18.993 -7.355 56.629 1.00 79.62 323 GLN A CA 1
ATOM 2498 C C . GLN A 1 323 ? -17.911 -7.840 55.654 1.00 79.62 323 GLN A C 1
ATOM 2500 O O . GLN A 1 323 ? -17.532 -7.082 54.762 1.00 79.62 323 GLN A O 1
ATOM 2505 N N . SER A 1 324 ? -17.454 -9.093 55.773 1.00 78.81 324 SER A N 1
ATOM 2506 C CA . SER A 1 324 ? -16.399 -9.632 54.904 1.00 78.81 324 SER A CA 1
ATOM 2507 C C . SER A 1 324 ? -16.876 -9.915 53.478 1.00 78.81 324 SER A C 1
ATOM 2509 O O . SER A 1 324 ? -16.180 -9.570 52.528 1.00 78.81 324 SER A O 1
ATOM 2511 N N . HIS A 1 325 ? -18.057 -10.518 53.307 1.00 78.31 325 HIS A N 1
ATOM 2512 C CA . HIS A 1 325 ? -18.500 -11.002 51.994 1.00 78.31 325 HIS A CA 1
ATOM 2513 C C . HIS A 1 325 ? -19.348 -10.004 51.195 1.00 78.31 325 HIS A C 1
ATOM 2515 O O . HIS A 1 325 ? -19.446 -10.162 49.981 1.00 78.31 325 HIS A O 1
ATOM 2521 N N . ALA A 1 326 ? -19.951 -8.994 51.837 1.00 77.50 326 ALA A N 1
ATOM 2522 C CA . ALA A 1 326 ? -20.870 -8.066 51.167 1.00 77.50 326 ALA A CA 1
ATOM 2523 C C . ALA A 1 326 ? -20.450 -6.589 51.214 1.00 77.50 326 ALA A C 1
ATOM 2525 O O . ALA A 1 326 ? -20.864 -5.842 50.334 1.00 77.50 326 ALA A O 1
ATOM 2526 N N . LEU A 1 327 ? -19.668 -6.146 52.207 1.00 77.50 327 LEU A N 1
ATOM 2527 C CA . LEU A 1 327 ? -19.222 -4.745 52.293 1.00 77.50 327 LEU A CA 1
ATOM 2528 C C . LEU A 1 327 ? -17.780 -4.580 51.813 1.00 77.50 327 LEU A C 1
ATOM 2530 O O . LEU A 1 327 ? -17.551 -3.861 50.848 1.00 77.50 327 LEU A O 1
ATOM 2534 N N . LEU A 1 328 ? -16.831 -5.298 52.424 1.00 81.12 328 LEU A N 1
ATOM 2535 C CA . LEU A 1 328 ? -15.407 -5.227 52.059 1.00 81.12 328 LEU A CA 1
ATOM 2536 C C . LEU A 1 328 ? -15.151 -5.660 50.610 1.00 81.12 328 LEU A C 1
ATOM 2538 O O . LEU A 1 328 ? -14.355 -5.054 49.907 1.00 81.12 328 LEU A O 1
ATOM 2542 N N . LYS A 1 329 ? -15.868 -6.683 50.140 1.00 82.50 329 LYS A N 1
ATOM 2543 C CA . LYS A 1 329 ? -15.718 -7.208 48.778 1.00 82.50 329 LYS A CA 1
ATOM 2544 C C . LYS A 1 329 ? -16.124 -6.211 47.682 1.00 82.50 329 LYS A C 1
ATOM 2546 O O . LYS A 1 329 ? -15.612 -6.286 46.571 1.00 82.50 329 LYS A O 1
ATOM 2551 N N . TYR A 1 330 ? -17.036 -5.289 47.989 1.00 84.88 330 TYR A N 1
ATOM 2552 C CA . TYR A 1 330 ? -17.617 -4.353 47.023 1.00 84.88 330 TYR A CA 1
ATOM 2553 C C . TYR A 1 330 ? -17.271 -2.889 47.340 1.00 84.88 330 TYR A C 1
ATOM 2555 O O . TYR A 1 330 ? -18.046 -1.994 47.013 1.00 84.88 330 TYR A O 1
ATOM 2563 N N . GLU A 1 331 ? -16.109 -2.635 47.948 1.00 84.00 331 GLU A N 1
ATOM 2564 C CA . GLU A 1 331 ? -15.613 -1.285 48.266 1.00 84.00 331 GLU A CA 1
ATOM 2565 C C . GLU A 1 331 ? -15.636 -0.352 47.048 1.00 84.00 331 GLU A C 1
ATOM 2567 O O . GLU A 1 331 ? -16.207 0.733 47.112 1.00 84.00 331 GLU A O 1
ATOM 2572 N N . TYR A 1 332 ? -15.155 -0.827 45.896 1.00 86.69 332 TYR A N 1
ATOM 2573 C CA . TYR A 1 332 ? -15.154 -0.048 44.655 1.00 86.69 332 TYR A CA 1
ATOM 2574 C C . TYR A 1 332 ? -16.557 0.415 44.224 1.00 86.69 332 TYR A C 1
ATOM 2576 O O . TYR A 1 332 ? -16.698 1.479 43.632 1.00 86.69 332 TYR A O 1
ATOM 2584 N N . LEU A 1 333 ? -17.623 -0.336 44.537 1.00 85.12 333 LEU A N 1
ATOM 2585 C CA . LEU A 1 333 ? -18.986 0.113 44.237 1.00 85.12 333 LEU A CA 1
ATOM 2586 C C . LEU A 1 333 ? -19.396 1.322 45.089 1.00 85.12 333 LEU A C 1
ATOM 2588 O O . LEU A 1 333 ? -20.216 2.125 44.650 1.00 85.12 333 LEU A O 1
ATOM 2592 N N . VAL A 1 334 ? -18.852 1.455 46.301 1.00 84.75 334 VAL A N 1
ATOM 2593 C CA . VAL A 1 334 ? -19.076 2.627 47.158 1.00 84.75 334 VAL A CA 1
ATOM 2594 C C . VAL A 1 334 ? -18.346 3.838 46.586 1.00 84.75 334 VAL A C 1
ATOM 2596 O O . VAL A 1 334 ? -18.961 4.895 46.456 1.00 84.75 334 VAL A O 1
ATOM 2599 N N . ASP A 1 335 ? -17.092 3.672 46.161 1.00 85.94 335 ASP A N 1
ATOM 2600 C CA . ASP A 1 335 ? -16.330 4.733 45.490 1.00 85.94 335 ASP A CA 1
ATOM 2601 C C . ASP A 1 335 ? -17.008 5.171 44.187 1.00 85.94 335 ASP A C 1
ATOM 2603 O O . ASP A 1 335 ? -17.186 6.364 43.934 1.00 85.94 335 ASP A O 1
ATOM 2607 N N . PHE A 1 336 ? -17.493 4.208 43.400 1.00 87.00 336 PHE A N 1
ATOM 2608 C CA . PHE A 1 336 ? -18.297 4.468 42.211 1.00 87.00 336 PHE A CA 1
ATOM 2609 C C . PHE A 1 336 ? -19.550 5.288 42.541 1.00 87.00 336 PHE A C 1
ATOM 2611 O O . PHE A 1 336 ? -19.838 6.260 41.850 1.00 87.00 336 PHE A O 1
ATOM 2618 N N . LEU A 1 337 ? -20.284 4.962 43.613 1.00 85.75 337 LEU A N 1
ATOM 2619 C CA . LEU A 1 337 ? -21.455 5.745 44.022 1.00 85.75 337 LEU A CA 1
ATOM 2620 C C . LEU A 1 337 ? -21.100 7.194 44.391 1.00 85.75 337 LEU A C 1
ATOM 2622 O O . LEU A 1 337 ? -21.903 8.087 44.126 1.00 85.75 337 LEU A O 1
ATOM 2626 N N . LEU A 1 338 ? -19.923 7.445 44.972 1.00 84.06 338 LEU A N 1
ATOM 2627 C CA . LEU A 1 338 ? -19.477 8.803 45.303 1.00 84.06 338 LEU A CA 1
ATOM 2628 C C . LEU A 1 338 ? -19.198 9.644 44.050 1.00 84.06 338 LEU A C 1
ATOM 2630 O O . LEU A 1 338 ? -19.498 10.837 44.040 1.00 84.06 338 LEU A O 1
ATOM 2634 N N . VAL A 1 339 ? -18.650 9.026 43.002 1.00 81.81 339 VAL A N 1
ATOM 2635 C CA . VAL A 1 339 ? -18.287 9.698 41.743 1.00 81.81 339 VAL A CA 1
ATOM 2636 C C . VAL A 1 339 ? -19.472 9.802 40.776 1.00 81.81 339 VAL A C 1
ATOM 2638 O O . VAL A 1 339 ? -19.621 10.802 40.074 1.00 81.81 339 VAL A O 1
ATOM 2641 N N . ALA A 1 340 ? -20.324 8.777 40.724 1.00 77.88 340 ALA A N 1
ATOM 2642 C CA . ALA A 1 340 ? -21.384 8.642 39.729 1.00 77.88 340 ALA A CA 1
ATOM 2643 C C . ALA A 1 340 ? -22.756 9.154 40.187 1.00 77.88 340 ALA A C 1
ATOM 2645 O O . ALA A 1 340 ? -23.644 9.311 39.345 1.00 77.88 340 ALA A O 1
ATOM 2646 N N . SER A 1 341 ? -22.965 9.413 41.486 1.00 70.69 341 SER A N 1
ATOM 2647 C CA . SER A 1 341 ? -24.245 9.945 41.963 1.00 70.69 341 SER A CA 1
ATOM 2648 C C . SER A 1 341 ? -24.515 11.325 41.347 1.00 70.69 341 SER A C 1
ATOM 2650 O O . SER A 1 341 ? -23.697 12.234 41.518 1.00 70.69 341 SER A O 1
ATOM 2652 N N . PRO A 1 342 ? -25.675 11.534 40.694 1.00 61.03 342 PRO A N 1
ATOM 2653 C CA . PRO A 1 342 ? -26.151 12.878 40.396 1.00 61.03 342 PRO A CA 1
ATOM 2654 C C . PRO A 1 342 ? -26.266 13.645 41.719 1.00 61.03 342 PRO A C 1
ATOM 2656 O O . PRO A 1 342 ? -26.776 13.092 42.699 1.00 61.03 342 PRO A O 1
ATOM 2659 N N . ARG A 1 343 ? -25.734 14.868 41.766 1.00 41.09 343 ARG A N 1
ATOM 2660 C CA . ARG A 1 343 ? -25.931 15.772 42.906 1.00 41.09 343 ARG A CA 1
ATOM 2661 C C . ARG A 1 343 ? -27.346 16.324 42.943 1.00 41.09 343 ARG A C 1
ATOM 2663 O O . ARG A 1 343 ? -27.897 16.572 41.847 1.00 41.09 343 ARG A O 1
#

Nearest PDB structures (foldseek):
  5m4y-assembly2_C  TM=3.049E-01  e=2.710E+00  Saccharomyces cerevisiae S288C

Foldseek 3Di:
DDDDDDDDDDDDDDDDDDDDDDDDDDDDDDDDDDDDDDDDDDDDDDDDDDDDPDDDDDDDDDDDDDDDPDPDDDPDDDDDDDPPDPPPDDDDPVVVVVVVVVVVVVVCVDPVVVVCVVVVPDDPVVVVVVVVVVVVVVVVVVVVVCVVCVVVVVVVVVVVVVVVVVVVVVVVVVVVVVVVVVVVVVVVVVVVVVVVVVVVVVVVVVLVVQLVVLVCVLLDDDVVLLCCLQPNDPDPVVLVSLVSLVSSLVQLPDDPVPQPDPPPPDPSNCNSVNDRLVVDPSSVVSNVVSLVSLVSNLVNLVVLVVVLVVQVPDPPHPVVVSCVPPPVVRVVSVVSNVVSPDD

Secondary structure (DSSP, 8-state):
---------------PPPPPPP---------------------PPPPP------PPP-----------------------------------HHHHHHHHHHHHHHHTT-HHHHHHHHTT---HHHHHHHHHHHHHHHHHHHHHHHHHHHHHHHHHHHHHHHHHHHHHHHHHHHHHHHHHHHHHHHHHHHHHHHHHHHHHHHHHHHHHHHHHHHHHHHHPPPHHHHHHHHH--SSHHHHHHHHHHHHHHHHHH--GGGTT-TT---GGGS-TTSS-GGGSHHHHHHHHHHHHHHHHHHHHHHHHHHHHHHHHTSTT--HHHHIIIIIGGGHHHHHHHHHHS--

Organism: NCBI:txid2934178

Sequence (343 aa):
MVNLESVFRRKKILPPCTSWSVGRTDGYSGQKSNDRKTNLGSEAPPPARSDLRCCPPKVTTQFSPQRAVRITFQIFTMGKSATIGYAASALSEQDESERLSADLALFLSDPNLQSALADGSLDLSSYSSTINSELATLERECIALHRRAAPDIRVLREEMDACDSILAGLHEMLLGFQADLSGLSGDIRQLQDQSRSLAVQVDNRRDAEEGLRLFLERIVVPPNLAHVICRGEVDEIFLECVKDLEEKFAYVQMTENNLNDPDCSDPGLISSSGIPPASTVAGKEMVGHISKLRLQAVDRTRAYFLKVMKQLRRPKTHVRMIQSHALLKYEYLVDFLLVASPR

pLDDT: mean 70.02, std 24.56, range [27.2, 97.81]